Protein AF-A0A1U7YF42-F1 (afdb_monomer_lite)

Secondary structure (DSSP, 8-state):
-----TTSPEEEEEEEE-SSEEEEEEEEEEEPTTSS-EEEEEEEEEEEEHHHH-BS-EEEEETTTEEEEE--EEEETTEEEEP---EEEEGGG----GGG-EE-SSPPSS--BS-EEEEETTEEEEE--B-TT--SGGGTSGGGGB-EEEEETTTTEEEEPPB-SS-GGG--GGGEEEE--TTSSS--EEEEEETTTTEEEEEESSS--

Organism: Nicotiana sylvestris (NCBI:txid4096)

InterPro domains:
  IPR015915 Kelch-type beta-propeller [G3DSA:2.120.10.80] (34-180)
  IPR015915 Kelch-type beta-propeller [SSF117281] (53-161)

pLDDT: mean 76.66, std 14.71, range [32.5, 95.44]

Foldseek 3Di:
DDDPDLPAWDWDKDWDDDPFKIWIWIWTWHDDPPDPDTDIDIATQEMAGCQVQNPQWDWEDDPVFKIKTAWHWDDDPPFIDIFQFIWIATRVVSDHDNVRTHGQADGFPAGAGQFAWYDKDQKIWTFFHADRDPPDCVVVVQLQQFRGWMAGNVVRDIDTHDGHPDHSHQFGNVFKDQAADPPDPIRFWIWGDGPVVRDIDIRGNVPPD

Radius of gyration: 18.45 Å; chains: 1; bounding box: 53×36×47 Å

Sequence (209 aa):
MEVGDASKPNVLYLRGYGKREELWFRIVMTKEDGKRGERQTIEPVAKLCRQTYGIAGRWTVVGDEDIYWIGGYSYGGDRAIVRSQLHKHNIIKHSFDPSLWEPVSSPMDIPRSKPFLAAVGTKLYAGAGTEHYARGDKHENPIWKRCGQIYDLHEKTWKYLMPHIKNFESYDADRAVLVEKEDGEEPTEIVYYSLDVGSVMFIDFTSGE

Structure (mmCIF, N/CA/C/O backbone):
data_AF-A0A1U7YF42-F1
#
_entry.id   AF-A0A1U7YF42-F1
#
loop_
_atom_site.group_PDB
_atom_site.id
_atom_site.type_symbol
_atom_site.label_atom_id
_atom_site.label_alt_id
_atom_site.label_comp_id
_atom_site.label_asym_id
_atom_site.label_entity_id
_atom_site.label_seq_id
_atom_site.pdbx_PDB_ins_code
_atom_site.Cartn_x
_atom_site.Cartn_y
_atom_site.Cartn_z
_atom_site.occupancy
_atom_site.B_iso_or_equiv
_atom_site.auth_seq_id
_atom_site.auth_comp_id
_atom_site.auth_asym_id
_atom_site.auth_atom_id
_atom_site.pdbx_PDB_model_num
ATOM 1 N N . MET A 1 1 ? -32.661 -8.389 2.713 1.00 36.56 1 MET A N 1
ATOM 2 C CA . MET A 1 1 ? -32.035 -7.126 3.149 1.00 36.56 1 MET A CA 1
ATOM 3 C C . MET A 1 1 ? -31.554 -7.375 4.567 1.00 36.56 1 MET A C 1
ATOM 5 O O . MET A 1 1 ? -32.329 -7.232 5.506 1.00 36.56 1 MET A O 1
ATOM 9 N N . GLU A 1 2 ? -30.355 -7.937 4.702 1.00 32.50 2 GLU A N 1
ATOM 10 C CA . GLU A 1 2 ? -29.774 -8.189 6.019 1.00 32.50 2 GLU A CA 1
ATOM 11 C C . GLU A 1 2 ? -29.423 -6.844 6.646 1.00 32.50 2 GLU A C 1
ATOM 13 O O . GLU A 1 2 ? -28.688 -6.034 6.085 1.00 32.50 2 GLU A O 1
ATOM 18 N N . VAL A 1 3 ? -30.047 -6.574 7.785 1.00 40.62 3 VAL A N 1
ATOM 19 C CA . VAL A 1 3 ? -29.720 -5.428 8.620 1.00 40.62 3 VAL A CA 1
ATOM 20 C C . VAL A 1 3 ? -28.353 -5.745 9.210 1.00 40.62 3 VAL A C 1
ATOM 22 O O . VAL A 1 3 ? -28.256 -6.630 10.055 1.00 40.62 3 VAL A O 1
ATOM 25 N N . GLY A 1 4 ? -27.307 -5.076 8.717 1.00 42.97 4 GLY A N 1
ATOM 26 C CA . GLY A 1 4 ? -25.955 -5.214 9.252 1.00 42.97 4 GLY A CA 1
ATOM 27 C C . GLY A 1 4 ? -25.981 -5.137 10.777 1.00 42.97 4 GLY A C 1
ATOM 28 O O . GLY A 1 4 ? -26.631 -4.254 11.345 1.00 42.97 4 GLY A O 1
ATOM 29 N N . ASP A 1 5 ? -25.332 -6.109 11.415 1.00 44.38 5 ASP A N 1
ATOM 30 C CA . ASP A 1 5 ? -25.308 -6.291 12.861 1.00 44.38 5 ASP A CA 1
ATOM 31 C C . ASP A 1 5 ? -24.898 -4.978 13.548 1.00 44.38 5 ASP A C 1
ATOM 33 O O . ASP A 1 5 ? -23.748 -4.541 13.477 1.00 44.38 5 ASP A O 1
ATOM 37 N N . ALA A 1 6 ? -25.867 -4.316 14.189 1.00 52.25 6 ALA A N 1
ATOM 38 C CA . ALA A 1 6 ? -25.696 -3.008 14.817 1.00 52.25 6 ALA A CA 1
ATOM 39 C C . ALA A 1 6 ? -24.699 -3.022 15.994 1.00 52.25 6 ALA A C 1
ATOM 41 O O . ALA A 1 6 ? -24.429 -1.969 16.570 1.00 52.25 6 ALA A O 1
ATOM 42 N N . SER A 1 7 ? -24.160 -4.194 16.349 1.00 58.72 7 SER A N 1
ATOM 43 C CA . SER A 1 7 ? -23.196 -4.385 17.431 1.00 58.72 7 SER A CA 1
ATOM 44 C C . SER A 1 7 ? -21.743 -4.072 17.054 1.00 58.72 7 SER A C 1
ATOM 46 O O . SER A 1 7 ? -20.939 -3.806 17.953 1.00 58.72 7 SER A O 1
ATOM 48 N N . LYS A 1 8 ? -21.373 -4.068 15.763 1.00 64.69 8 LYS A N 1
ATOM 49 C CA . LYS A 1 8 ? -19.991 -3.773 15.349 1.00 64.69 8 LYS A CA 1
ATOM 50 C C . LYS A 1 8 ? -19.793 -2.280 15.067 1.00 64.69 8 LYS A C 1
ATOM 52 O O . LYS A 1 8 ? -20.565 -1.693 14.308 1.00 64.69 8 LYS A O 1
ATOM 57 N N . PRO A 1 9 ? -18.763 -1.643 15.657 1.00 75.19 9 PRO A N 1
ATOM 58 C CA . PRO A 1 9 ? -18.459 -0.251 15.367 1.00 75.19 9 PRO A CA 1
ATOM 59 C C . PRO A 1 9 ? -18.032 -0.093 13.907 1.00 75.19 9 PRO A C 1
ATOM 61 O O . PRO A 1 9 ? -17.263 -0.903 13.391 1.00 75.19 9 PRO A O 1
ATOM 64 N N . ASN A 1 10 ? -18.469 0.988 13.263 1.00 83.00 10 ASN A N 1
ATOM 65 C CA . ASN A 1 10 ? -17.935 1.356 11.956 1.00 83.00 10 ASN A CA 1
ATOM 66 C C . ASN A 1 10 ? -16.536 1.947 12.161 1.00 83.00 10 ASN A C 1
ATOM 68 O O . ASN A 1 10 ? -16.371 2.909 12.918 1.00 83.00 10 ASN A O 1
ATOM 72 N N . VAL A 1 11 ? -15.532 1.382 11.493 1.00 86.75 11 VAL A N 1
ATOM 73 C CA . VAL A 1 11 ? -14.140 1.832 11.591 1.00 86.75 11 VAL A CA 1
ATOM 74 C C . VAL A 1 11 ? -13.720 2.463 10.271 1.00 86.75 11 VAL A C 1
ATOM 76 O O . VAL A 1 11 ? -13.876 1.875 9.205 1.00 86.75 11 VAL A O 1
ATOM 79 N N . LEU A 1 12 ? -13.176 3.674 10.346 1.00 89.12 12 LEU A N 1
ATOM 80 C CA . LEU A 1 12 ? -12.612 4.393 9.211 1.00 89.12 12 LEU A CA 1
ATOM 81 C C . LEU A 1 12 ? -11.141 4.694 9.480 1.00 89.12 12 LEU A C 1
ATOM 83 O O . LEU A 1 12 ? -10.785 5.198 10.543 1.00 89.12 12 LEU A O 1
ATOM 87 N N . TYR A 1 13 ? -10.292 4.450 8.488 1.00 90.31 13 TYR A N 1
ATOM 88 C CA . TYR A 1 13 ? -8.888 4.838 8.530 1.00 90.31 13 TYR A CA 1
ATOM 89 C C . TYR A 1 13 ? -8.658 6.036 7.612 1.00 90.31 13 TYR A C 1
ATOM 91 O O . TYR A 1 13 ? -9.032 6.013 6.440 1.00 90.31 13 TYR A O 1
ATOM 99 N N . LEU A 1 14 ? -8.029 7.087 8.134 1.00 90.75 14 LEU A N 1
ATOM 100 C CA . LEU A 1 14 ? -7.684 8.286 7.372 1.00 90.75 14 LEU A CA 1
ATOM 101 C C . LEU A 1 14 ? -6.176 8.485 7.335 1.00 90.75 14 LEU A C 1
ATOM 103 O O . LEU A 1 14 ? -5.508 8.391 8.362 1.00 90.75 14 LEU A O 1
ATOM 107 N N . ARG A 1 15 ? -5.657 8.845 6.159 1.00 90.62 15 ARG A N 1
ATOM 108 C CA . ARG A 1 15 ? -4.276 9.302 5.985 1.00 90.62 15 ARG A CA 1
ATOM 109 C C . ARG A 1 15 ? -4.229 10.826 5.922 1.00 90.62 15 ARG A C 1
ATOM 111 O O . ARG A 1 15 ? -4.882 11.431 5.074 1.00 90.62 15 ARG A O 1
ATOM 118 N N . GLY A 1 16 ? -3.398 11.430 6.763 1.00 87.19 16 GLY A N 1
ATOM 119 C CA . GLY A 1 16 ? -3.035 12.843 6.710 1.00 87.19 16 GLY A CA 1
ATOM 120 C C . GLY A 1 16 ? -1.654 13.054 6.086 1.00 87.19 16 GLY A C 1
ATOM 121 O O . GLY A 1 16 ? -0.695 12.371 6.448 1.00 87.19 16 GLY A O 1
ATOM 122 N N . TYR A 1 17 ? -1.550 14.037 5.187 1.00 81.12 17 TYR A N 1
ATOM 123 C CA . TYR A 1 17 ? -0.303 14.394 4.506 1.00 81.12 17 TYR A CA 1
ATOM 124 C C . TYR A 1 17 ? 0.431 15.527 5.234 1.00 81.12 17 TYR A C 1
ATOM 126 O O . TYR A 1 17 ? -0.013 16.675 5.225 1.00 81.12 17 TYR A O 1
ATOM 134 N N . GLY A 1 18 ? 1.593 15.233 5.816 1.00 78.38 18 GLY A N 1
ATOM 135 C CA . GLY A 1 18 ? 2.515 16.229 6.370 1.00 78.38 18 GLY A CA 1
ATOM 136 C C . GLY A 1 18 ? 3.700 16.502 5.440 1.00 78.38 18 GLY A C 1
ATOM 137 O O . GLY A 1 18 ? 4.000 15.723 4.545 1.00 78.38 18 GLY A O 1
ATOM 138 N N . LYS A 1 19 ? 4.442 17.603 5.638 1.00 78.00 19 LYS A N 1
ATOM 139 C CA . LYS A 1 19 ? 5.598 17.935 4.769 1.00 78.00 19 LYS A CA 1
ATOM 140 C C . LYS A 1 19 ? 6.685 16.849 4.763 1.00 78.00 19 LYS A C 1
ATOM 142 O O . LYS A 1 19 ? 7.271 16.584 3.717 1.00 78.00 19 LYS A O 1
ATOM 147 N N . ARG A 1 20 ? 6.965 16.236 5.917 1.00 84.75 20 ARG A N 1
ATOM 148 C CA . ARG A 1 20 ? 8.031 15.227 6.096 1.00 84.75 20 ARG A CA 1
ATOM 149 C C . ARG A 1 20 ? 7.509 13.841 6.456 1.00 84.75 20 ARG A C 1
ATOM 151 O O . ARG A 1 20 ? 8.253 12.867 6.379 1.00 84.75 20 ARG A O 1
ATOM 158 N N . GLU A 1 21 ? 6.250 13.760 6.851 1.00 89.56 21 GLU A N 1
ATOM 159 C CA . GLU A 1 21 ? 5.682 12.591 7.504 1.00 89.56 21 GLU A CA 1
ATOM 160 C C . GLU A 1 21 ? 4.269 12.361 6.980 1.00 89.56 21 GLU A C 1
ATOM 162 O O . GLU A 1 21 ? 3.559 13.320 6.679 1.00 89.56 21 GLU A O 1
ATOM 167 N N . GLU A 1 22 ? 3.879 11.099 6.868 1.00 91.00 22 GLU A N 1
ATOM 168 C CA . GLU A 1 22 ? 2.480 10.695 6.713 1.00 91.00 22 GLU A CA 1
ATOM 169 C C . GLU A 1 22 ? 1.969 10.220 8.074 1.00 91.00 22 GLU A C 1
ATOM 171 O O . GLU A 1 22 ? 2.718 9.578 8.817 1.00 91.00 22 GLU A O 1
ATOM 176 N N . LEU A 1 23 ? 0.711 10.520 8.394 1.00 91.94 23 LEU A N 1
ATOM 177 C CA . LEU A 1 23 ? 0.060 10.088 9.632 1.00 91.94 23 LEU A CA 1
ATOM 178 C C . LEU A 1 23 ? -1.211 9.314 9.298 1.00 91.94 23 LEU A C 1
ATOM 180 O O . LEU A 1 23 ? -1.924 9.682 8.364 1.00 91.94 23 LEU A O 1
ATOM 184 N N . TRP A 1 24 ? -1.516 8.287 10.084 1.00 92.94 24 TRP A N 1
ATOM 185 C CA . TRP A 1 24 ? -2.776 7.558 9.999 1.00 92.94 24 TRP A CA 1
ATOM 186 C C . TRP A 1 24 ? -3.577 7.727 11.272 1.00 92.94 24 TRP A C 1
ATOM 188 O O . TRP A 1 24 ? -3.028 7.705 12.374 1.00 92.94 24 TRP A O 1
ATOM 198 N N . PHE A 1 25 ? -4.884 7.852 11.092 1.00 91.06 25 PHE A N 1
ATOM 199 C CA . PHE A 1 25 ? -5.860 7.961 12.159 1.00 91.06 25 PHE A CA 1
ATOM 200 C C . PHE A 1 25 ? -6.893 6.856 12.006 1.00 91.06 25 PHE A C 1
ATOM 202 O O . PHE A 1 25 ? -7.378 6.617 10.900 1.00 91.06 25 PHE A O 1
ATOM 209 N N . ARG A 1 26 ? -7.237 6.211 13.115 1.00 90.75 26 ARG A N 1
ATOM 210 C CA . ARG A 1 26 ? -8.358 5.285 13.229 1.00 90.75 26 ARG A CA 1
ATOM 211 C C . ARG A 1 26 ? -9.525 6.030 13.859 1.00 90.75 26 ARG A C 1
ATOM 213 O O . ARG A 1 26 ? -9.384 6.608 14.933 1.00 90.75 26 ARG A O 1
ATOM 220 N N . ILE A 1 27 ? -10.659 6.032 13.174 1.00 89.75 27 ILE A N 1
ATOM 221 C CA . ILE A 1 27 ? -11.899 6.664 13.611 1.00 89.75 27 ILE A CA 1
ATOM 222 C C . ILE A 1 27 ? -12.906 5.561 13.889 1.00 89.75 27 ILE A C 1
ATOM 224 O O . ILE A 1 27 ? -13.332 4.859 12.976 1.00 89.75 27 ILE A O 1
ATOM 228 N N . VAL A 1 28 ? -13.273 5.412 15.156 1.00 88.56 28 VAL A N 1
ATOM 229 C CA . VAL A 1 28 ? -14.268 4.439 15.609 1.00 88.56 28 VAL A CA 1
ATOM 230 C C . VAL A 1 28 ? -15.585 5.165 15.818 1.00 88.56 28 VAL A C 1
ATOM 232 O O . VAL A 1 28 ? -15.671 6.052 16.668 1.00 88.56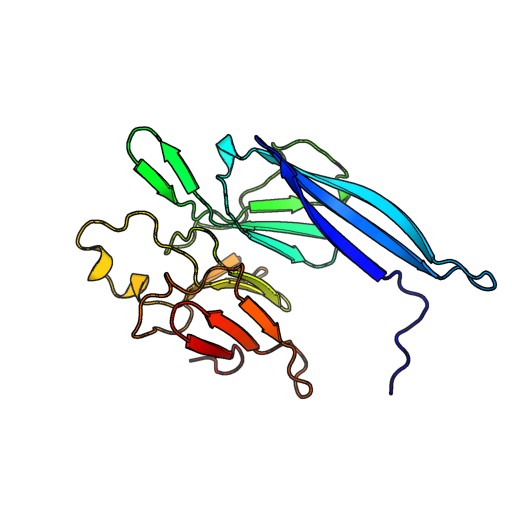 28 VAL A O 1
ATOM 235 N N . MET A 1 29 ? -16.599 4.789 15.044 1.00 85.69 29 MET A N 1
ATOM 236 C CA . MET A 1 29 ? -17.955 5.322 15.128 1.00 85.69 29 MET A CA 1
ATOM 237 C C . MET A 1 29 ? -18.852 4.287 15.805 1.00 85.69 29 MET A C 1
ATOM 239 O O . MET A 1 29 ? -19.057 3.184 15.293 1.00 85.69 29 MET A O 1
ATOM 243 N N . THR A 1 30 ? -19.381 4.646 16.971 1.00 79.69 30 THR A N 1
ATOM 244 C CA . THR A 1 30 ? -20.312 3.809 17.741 1.00 79.69 30 THR A CA 1
ATOM 245 C C . THR A 1 30 ? -21.675 4.482 17.794 1.00 79.69 30 THR A C 1
ATOM 247 O O . THR A 1 30 ? -21.770 5.684 18.059 1.00 79.69 30 THR A O 1
ATOM 250 N N . LYS A 1 31 ? -22.735 3.714 17.524 1.00 70.69 31 LYS A N 1
ATOM 251 C CA . LYS A 1 31 ? -24.104 4.169 17.773 1.00 70.69 31 LYS A CA 1
ATOM 252 C C . LYS A 1 31 ? -24.330 4.157 19.281 1.00 70.69 31 LYS A C 1
ATOM 254 O O . LYS A 1 31 ? -24.110 3.131 19.918 1.00 70.69 31 LYS A O 1
ATOM 259 N N . GLU A 1 32 ? -24.742 5.283 19.857 1.00 67.12 32 GLU A N 1
ATOM 260 C CA . GLU A 1 32 ? -25.240 5.278 21.231 1.00 67.12 32 GLU A CA 1
ATOM 261 C C . GLU A 1 32 ? -26.707 4.842 21.228 1.00 67.12 32 GLU A C 1
ATOM 263 O O . GLU A 1 32 ? -27.570 5.505 20.644 1.00 67.12 32 GLU A O 1
ATOM 268 N N . ASP A 1 33 ? -27.002 3.728 21.897 1.00 60.59 33 ASP A N 1
ATOM 269 C CA . ASP A 1 33 ? -28.376 3.278 22.086 1.00 60.59 33 ASP A CA 1
ATOM 270 C C . ASP A 1 33 ? -29.186 4.349 22.834 1.00 60.59 33 ASP A C 1
ATOM 272 O O . ASP A 1 33 ? -28.860 4.769 23.946 1.00 60.59 33 ASP A O 1
ATOM 276 N N . GLY A 1 34 ? -30.270 4.811 22.207 1.00 58.41 34 GLY A N 1
ATOM 277 C CA . GLY A 1 34 ? -31.262 5.683 22.840 1.00 58.41 34 GLY A CA 1
ATOM 278 C C . GLY A 1 34 ? -30.934 7.181 22.894 1.00 58.41 34 GLY A C 1
ATOM 279 O O . GLY A 1 34 ? -31.741 7.939 23.435 1.00 58.41 34 GLY A O 1
ATOM 280 N N . LYS A 1 35 ? -29.824 7.657 22.308 1.00 53.84 35 LYS A N 1
ATOM 281 C CA . LYS A 1 35 ? -29.555 9.099 22.137 1.00 53.84 35 LYS A CA 1
ATOM 282 C C . LYS A 1 35 ? -29.222 9.430 20.684 1.00 53.84 35 LYS A C 1
ATOM 284 O O . LYS A 1 35 ? -28.549 8.681 19.992 1.00 53.84 35 LYS A O 1
ATOM 289 N N . ARG A 1 36 ? -29.709 10.580 20.200 1.00 46.62 36 ARG A N 1
ATOM 290 C CA . ARG A 1 36 ? -29.331 11.134 18.888 1.00 46.62 36 ARG A CA 1
ATOM 291 C C . ARG A 1 36 ? -27.851 11.542 18.929 1.00 46.62 36 ARG A C 1
ATOM 293 O O . ARG A 1 36 ? -27.552 12.680 19.275 1.00 46.62 36 ARG A O 1
ATOM 300 N N . GLY A 1 37 ? -26.947 10.631 18.590 1.00 58.84 37 GLY A N 1
ATOM 301 C CA . GLY A 1 37 ? -25.530 10.936 18.405 1.00 58.84 37 GLY A CA 1
ATOM 302 C C . GLY A 1 37 ? -24.696 9.699 18.085 1.00 58.84 37 GLY A C 1
ATOM 303 O O . GLY A 1 37 ? -24.871 8.650 18.696 1.00 58.84 37 GLY A O 1
ATOM 304 N N . GLU A 1 38 ? -23.783 9.828 17.126 1.00 68.00 38 GLU A N 1
ATOM 305 C CA . GLU A 1 38 ? -22.683 8.880 16.941 1.00 68.00 38 GLU A CA 1
ATOM 306 C C . GLU A 1 38 ? -21.500 9.357 17.783 1.00 68.00 38 GLU A C 1
ATOM 308 O O . GLU A 1 38 ? -21.062 10.505 17.651 1.00 68.00 38 GLU A O 1
ATOM 313 N N . ARG A 1 39 ? -20.966 8.493 18.651 1.00 69.75 39 ARG A N 1
ATOM 314 C CA . ARG A 1 39 ? -19.715 8.788 19.352 1.00 69.75 39 ARG A CA 1
ATOM 315 C C . ARG A 1 39 ? -18.551 8.427 18.441 1.00 69.75 39 ARG A C 1
ATOM 317 O O . ARG A 1 39 ? -18.452 7.288 17.981 1.00 69.75 39 ARG A O 1
ATOM 324 N N . GLN A 1 40 ? -17.668 9.400 18.224 1.00 81.25 40 GLN A N 1
ATOM 325 C CA . GLN A 1 40 ? -16.467 9.256 17.408 1.00 81.25 40 GLN A CA 1
ATOM 326 C C . GLN A 1 40 ? -15.224 9.324 18.295 1.00 81.25 40 GLN A C 1
ATOM 328 O O . GLN A 1 40 ? -15.009 10.315 18.995 1.00 81.25 40 GLN A O 1
ATOM 333 N N . THR A 1 41 ? -14.398 8.283 18.249 1.00 84.94 41 THR A N 1
ATOM 334 C CA . THR A 1 41 ? -13.051 8.301 18.831 1.00 84.94 41 THR A CA 1
ATOM 335 C C . THR A 1 41 ? -12.045 8.362 17.693 1.00 84.94 41 THR A C 1
ATOM 337 O O . THR A 1 41 ? -12.089 7.518 16.803 1.00 84.94 41 THR A O 1
ATOM 340 N N . ILE A 1 42 ? -11.161 9.363 17.714 1.00 88.44 42 ILE A N 1
ATOM 341 C CA . ILE A 1 42 ? -10.104 9.547 16.715 1.00 88.44 42 ILE A CA 1
ATOM 342 C C . ILE A 1 42 ? -8.771 9.261 17.391 1.00 88.44 42 ILE A C 1
ATOM 344 O O . ILE A 1 42 ? -8.351 9.996 18.284 1.00 88.44 42 ILE A O 1
ATOM 348 N N . GLU A 1 43 ? -8.102 8.209 16.942 1.00 88.75 43 GLU A N 1
ATOM 349 C CA . GLU A 1 43 ? -6.825 7.775 17.489 1.00 88.75 43 GLU A CA 1
ATOM 350 C C . GLU A 1 43 ? -5.747 7.858 16.416 1.00 88.75 43 GLU A C 1
ATOM 352 O O . GLU A 1 43 ? -5.917 7.309 15.326 1.00 88.75 43 GLU A O 1
ATOM 357 N N . PRO A 1 44 ? -4.622 8.526 16.691 1.00 89.19 44 PRO A N 1
ATOM 358 C CA . PRO A 1 44 ? -3.462 8.421 15.832 1.00 89.19 44 PRO A CA 1
ATOM 359 C C . PRO A 1 44 ? -2.971 6.956 15.936 1.00 89.19 44 PRO A C 1
ATOM 361 O O . PRO A 1 44 ? -2.778 6.449 17.040 1.00 89.19 44 PRO A O 1
ATOM 364 N N . VAL A 1 45 ? -2.762 6.264 14.803 1.00 91.62 45 VAL A N 1
ATOM 365 C CA . VAL A 1 45 ? -2.331 4.842 14.783 1.00 91.62 45 VAL A CA 1
ATOM 366 C C . VAL A 1 45 ? -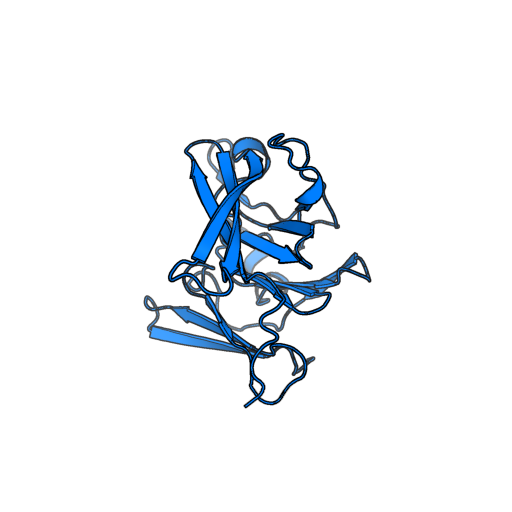1.020 4.523 14.066 1.00 91.62 45 VAL A C 1
ATOM 368 O O . VAL A 1 45 ? -0.442 3.483 14.350 1.00 91.62 45 VAL A O 1
ATOM 371 N N . ALA A 1 46 ? -0.531 5.374 13.161 1.00 92.69 46 ALA A N 1
ATOM 372 C CA . ALA A 1 46 ? 0.775 5.168 12.534 1.00 92.69 46 ALA A CA 1
ATOM 373 C C . ALA A 1 46 ? 1.397 6.475 12.042 1.00 92.69 46 ALA A C 1
ATOM 375 O O . ALA A 1 46 ? 0.699 7.440 11.715 1.00 92.69 46 ALA A O 1
ATOM 376 N N . LYS A 1 47 ? 2.724 6.468 11.908 1.00 92.81 47 LYS A N 1
ATOM 377 C CA . LYS A 1 47 ? 3.513 7.557 11.328 1.00 92.81 47 LYS A CA 1
ATOM 378 C C . LYS A 1 47 ? 4.583 6.995 10.403 1.00 92.81 47 LYS A C 1
ATOM 380 O O . LYS A 1 47 ? 5.243 6.032 10.763 1.00 92.81 47 LYS A O 1
ATOM 385 N N . LEU A 1 48 ? 4.772 7.586 9.225 1.00 92.50 48 LEU A N 1
ATOM 386 C CA . LEU A 1 48 ? 5.755 7.144 8.226 1.00 92.50 48 LEU A CA 1
ATOM 387 C C . LEU A 1 48 ? 6.679 8.298 7.833 1.00 92.50 48 LEU A C 1
ATOM 389 O O . LEU A 1 48 ? 6.220 9.392 7.506 1.00 92.50 48 LEU A O 1
ATOM 393 N N . CYS A 1 49 ? 7.991 8.050 7.834 1.00 91.44 49 CYS A N 1
ATOM 394 C CA . CYS A 1 49 ? 8.991 9.028 7.406 1.00 91.44 49 CYS A CA 1
ATOM 395 C C . CYS A 1 49 ? 9.139 9.035 5.877 1.00 91.44 49 CYS A C 1
ATOM 397 O O . CYS A 1 49 ? 9.653 8.085 5.284 1.00 91.44 49 CYS A O 1
ATOM 399 N N . ARG A 1 50 ? 8.772 10.141 5.224 1.00 88.19 50 ARG A N 1
ATOM 400 C CA . ARG A 1 50 ? 8.849 10.268 3.757 1.00 88.19 50 ARG A CA 1
ATOM 401 C C . ARG A 1 50 ? 10.273 10.208 3.205 1.00 88.19 50 ARG A C 1
ATOM 403 O O . ARG A 1 50 ? 10.466 9.842 2.050 1.00 88.19 50 ARG A O 1
ATOM 410 N N . GLN A 1 51 ? 11.273 10.575 4.008 1.00 86.75 51 GLN A N 1
ATOM 411 C CA . GLN A 1 51 ? 12.679 10.487 3.597 1.00 86.75 51 GLN A CA 1
ATOM 412 C C . GLN A 1 51 ? 13.134 9.029 3.481 1.00 86.75 51 GLN A C 1
ATOM 414 O O . GLN A 1 51 ? 13.846 8.681 2.541 1.00 86.75 51 GLN A O 1
ATOM 419 N N . THR A 1 52 ? 12.681 8.181 4.403 1.00 87.94 52 THR A N 1
ATOM 420 C CA . THR A 1 52 ? 13.038 6.760 4.445 1.00 87.94 52 THR A CA 1
ATOM 421 C C . THR A 1 52 ? 12.229 5.954 3.432 1.00 87.94 52 THR A C 1
ATOM 423 O O . THR A 1 52 ? 12.797 5.214 2.630 1.00 87.94 52 THR A O 1
ATOM 426 N N . TYR A 1 53 ? 10.906 6.128 3.433 1.00 89.19 53 TYR A N 1
ATOM 427 C CA . TYR A 1 53 ? 9.973 5.252 2.713 1.00 89.19 53 TYR A CA 1
ATOM 428 C C . TYR A 1 53 ? 9.466 5.838 1.385 1.00 89.19 53 TYR A C 1
ATOM 430 O O . TYR A 1 53 ? 8.732 5.175 0.654 1.00 89.19 53 TYR A O 1
ATOM 438 N N . GLY A 1 54 ? 9.886 7.059 1.042 1.00 89.06 54 GLY A N 1
ATOM 439 C CA . GLY A 1 54 ? 9.466 7.769 -0.164 1.00 89.06 54 GLY A CA 1
ATOM 440 C C . GLY A 1 54 ? 8.163 8.556 0.002 1.00 89.06 54 GLY A C 1
ATOM 441 O O . GLY A 1 54 ? 7.429 8.428 0.982 1.00 89.06 54 GLY A O 1
ATOM 442 N N . ILE A 1 55 ? 7.885 9.400 -0.990 1.00 87.25 55 ILE A N 1
ATOM 443 C CA . ILE A 1 55 ? 6.623 10.125 -1.143 1.00 87.25 55 ILE A CA 1
ATOM 444 C C . ILE A 1 55 ? 5.730 9.444 -2.172 1.00 87.25 55 ILE A C 1
ATOM 446 O O . ILE A 1 55 ? 6.205 8.710 -3.034 1.00 87.25 55 ILE A O 1
ATOM 450 N N . ALA A 1 56 ? 4.430 9.732 -2.107 1.00 87.44 56 ALA A N 1
ATOM 451 C CA . ALA A 1 56 ? 3.446 9.273 -3.085 1.00 87.44 56 ALA A CA 1
ATOM 452 C C . ALA A 1 56 ? 3.300 7.741 -3.196 1.00 87.44 56 ALA A C 1
ATOM 454 O O . ALA A 1 56 ? 2.811 7.251 -4.212 1.00 87.44 56 ALA A O 1
ATOM 455 N N . GLY A 1 57 ? 3.670 6.985 -2.160 1.00 90.38 57 GLY A N 1
ATOM 456 C CA . GLY A 1 57 ? 3.251 5.590 -2.028 1.00 90.38 57 GLY A CA 1
ATOM 457 C C . GLY A 1 57 ? 1.757 5.475 -1.719 1.00 90.38 57 GLY A C 1
ATOM 458 O O . GLY A 1 57 ? 1.032 6.477 -1.557 1.00 90.38 57 GLY A O 1
ATOM 459 N N . ARG A 1 58 ? 1.272 4.239 -1.680 1.00 92.19 58 ARG A N 1
ATOM 460 C CA . ARG A 1 58 ? -0.119 3.922 -1.348 1.00 92.19 58 ARG A CA 1
ATOM 461 C C . ARG A 1 58 ? -0.200 2.858 -0.283 1.00 92.19 58 ARG A C 1
ATOM 463 O O . ARG A 1 58 ? 0.777 2.172 0.004 1.00 92.19 58 ARG A O 1
ATOM 470 N N . TRP A 1 59 ? -1.365 2.829 0.347 1.00 93.25 59 TRP A N 1
ATOM 471 C CA . TRP A 1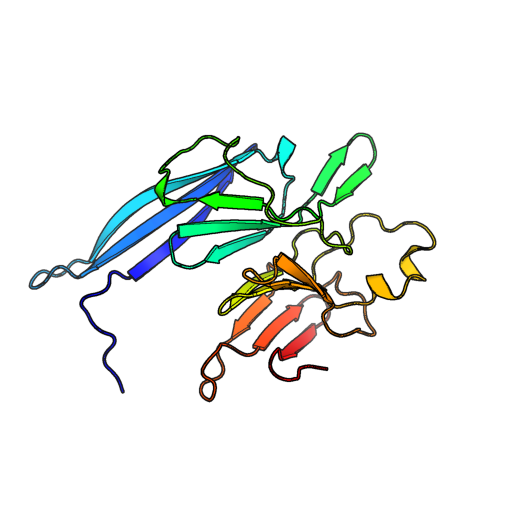 59 ? -1.601 2.105 1.575 1.00 93.25 59 TRP A CA 1
ATOM 472 C C . TRP A 1 59 ? -2.959 1.425 1.553 1.00 93.25 59 TRP A C 1
ATOM 474 O O . TRP A 1 59 ? -3.856 1.852 0.830 1.00 93.25 59 TRP A O 1
ATOM 484 N N . THR A 1 60 ? -3.090 0.391 2.368 1.00 92.81 60 THR A N 1
ATOM 485 C CA . THR A 1 60 ? -4.354 -0.289 2.647 1.00 92.81 60 THR A CA 1
ATOM 486 C C . THR A 1 60 ? -4.296 -0.886 4.054 1.00 92.81 60 THR A C 1
ATOM 488 O O . THR A 1 60 ? -3.209 -0.967 4.635 1.00 92.81 60 THR A O 1
ATOM 491 N N . VAL A 1 61 ? -5.446 -1.264 4.609 1.00 92.31 61 VAL A N 1
ATOM 492 C CA . VAL A 1 61 ? -5.559 -1.898 5.930 1.00 92.31 61 VAL A CA 1
ATOM 493 C C . VAL A 1 61 ? -6.035 -3.332 5.761 1.00 92.31 61 VAL A C 1
ATOM 495 O O . VAL A 1 61 ? -6.909 -3.594 4.939 1.00 92.31 61 VAL A O 1
ATOM 498 N N . VAL A 1 62 ? -5.469 -4.247 6.547 1.00 91.00 62 VAL A N 1
ATOM 499 C CA . VAL A 1 62 ? -5.873 -5.657 6.599 1.00 91.00 62 VAL A CA 1
ATOM 500 C C . VAL A 1 62 ? -6.305 -6.002 8.022 1.00 91.00 62 VAL A C 1
ATOM 502 O O . VAL A 1 62 ? -5.547 -5.779 8.966 1.00 91.00 62 VAL A O 1
ATOM 505 N N . GLY A 1 63 ? -7.517 -6.550 8.161 1.00 82.94 63 GLY A N 1
ATOM 506 C CA . GLY A 1 63 ? -8.023 -7.142 9.407 1.00 82.94 63 GLY A CA 1
ATOM 507 C C . GLY A 1 63 ? -8.096 -6.204 10.618 1.00 82.94 63 GLY A C 1
ATOM 508 O O . GLY A 1 63 ? -8.074 -6.695 11.734 1.00 82.94 63 GLY A O 1
ATOM 509 N N . ASP A 1 64 ? -8.134 -4.882 10.418 1.00 81.12 64 ASP A N 1
ATOM 510 C CA . ASP A 1 64 ? -8.033 -3.825 11.448 1.00 81.12 64 ASP A CA 1
ATOM 511 C C . ASP A 1 64 ? -6.709 -3.760 12.238 1.00 81.12 64 ASP A C 1
ATOM 513 O O . ASP A 1 64 ? -6.524 -2.857 13.063 1.00 81.12 64 ASP A O 1
ATOM 517 N N . GLU A 1 65 ? -5.760 -4.653 11.960 1.00 88.44 65 GLU A N 1
ATOM 518 C CA . GLU A 1 65 ? -4.511 -4.781 12.718 1.00 88.44 65 GLU A CA 1
ATOM 519 C C . GLU A 1 65 ? -3.317 -4.159 12.010 1.00 88.44 65 GLU A C 1
ATOM 521 O O . GLU A 1 65 ? -2.395 -3.684 12.670 1.00 88.44 65 GLU A O 1
ATOM 526 N N . ASP A 1 66 ? -3.316 -4.150 10.678 1.00 93.44 66 ASP A N 1
ATOM 527 C CA . ASP A 1 66 ? -2.114 -3.855 9.913 1.00 93.44 66 ASP A CA 1
ATOM 528 C C . ASP A 1 66 ? -2.359 -2.830 8.810 1.00 93.44 66 ASP A C 1
ATOM 530 O O . ASP A 1 66 ? -3.272 -2.971 7.999 1.00 93.44 66 ASP A O 1
ATOM 534 N N . ILE A 1 67 ? -1.485 -1.825 8.738 1.00 94.81 67 ILE A N 1
ATOM 535 C CA . ILE A 1 67 ? -1.391 -0.895 7.612 1.00 94.81 67 ILE A CA 1
ATOM 536 C C . ILE A 1 67 ? -0.233 -1.339 6.733 1.00 94.81 67 ILE A C 1
ATOM 538 O O . ILE A 1 67 ? 0.903 -1.452 7.193 1.00 94.81 67 ILE A O 1
ATOM 542 N N . TYR A 1 68 ? -0.505 -1.519 5.449 1.00 95.38 68 TYR A N 1
ATOM 543 C CA . TYR A 1 68 ? 0.512 -1.791 4.445 1.00 95.38 68 TYR A CA 1
ATOM 544 C C . TYR A 1 68 ? 0.847 -0.526 3.664 1.00 95.38 68 TYR A C 1
ATOM 546 O O . TYR A 1 68 ? -0.024 0.306 3.431 1.00 95.38 68 TYR A O 1
ATOM 554 N N . TRP A 1 69 ? 2.104 -0.386 3.244 1.00 94.50 69 TRP A N 1
ATOM 555 C CA . TRP A 1 69 ? 2.595 0.710 2.408 1.00 94.50 69 TRP A CA 1
ATOM 556 C C . TRP A 1 69 ? 3.514 0.181 1.312 1.00 94.50 69 TRP A C 1
ATOM 558 O O . TRP A 1 69 ? 4.462 -0.556 1.592 1.00 94.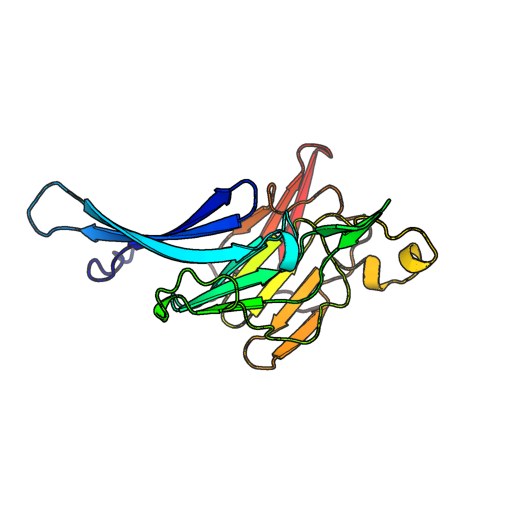50 69 TRP A O 1
ATOM 568 N N . ILE A 1 70 ? 3.279 0.604 0.070 1.00 93.69 70 ILE A N 1
ATOM 569 C CA . ILE A 1 70 ? 4.137 0.256 -1.064 1.00 93.69 70 ILE A CA 1
ATOM 570 C C . ILE A 1 70 ? 4.331 1.422 -2.028 1.00 93.69 70 ILE A C 1
ATOM 572 O O . ILE A 1 70 ? 3.508 2.339 -2.140 1.00 93.69 70 ILE A O 1
ATOM 576 N N . GLY A 1 71 ? 5.427 1.336 -2.775 1.00 91.06 71 GLY A N 1
ATOM 577 C CA . GLY A 1 71 ? 5.711 2.228 -3.879 1.00 91.06 71 GLY A CA 1
ATOM 578 C C . GLY A 1 71 ? 6.190 3.591 -3.413 1.00 91.06 71 GLY A C 1
ATOM 579 O O . GLY A 1 71 ? 6.758 3.763 -2.333 1.00 91.06 71 GLY A O 1
ATOM 580 N N . GLY A 1 72 ? 5.936 4.577 -4.263 1.00 89.00 72 GLY A N 1
ATOM 581 C CA . GLY A 1 72 ? 6.400 5.935 -4.042 1.00 89.00 72 GLY A CA 1
ATOM 582 C C . GLY A 1 72 ? 7.836 6.126 -4.505 1.00 89.00 72 GLY A C 1
ATOM 583 O O . GLY A 1 72 ? 8.457 5.233 -5.079 1.00 89.00 72 GLY A O 1
ATOM 584 N N . TYR A 1 73 ? 8.356 7.329 -4.316 1.00 87.38 73 TYR A N 1
ATOM 585 C CA . TYR A 1 73 ? 9.674 7.691 -4.809 1.00 87.38 73 TYR A CA 1
ATOM 586 C C . TYR A 1 73 ? 10.387 8.659 -3.873 1.00 87.38 73 TYR A C 1
ATOM 588 O O . TYR A 1 73 ? 9.769 9.363 -3.080 1.00 87.38 73 TYR A O 1
ATOM 596 N N . SER A 1 74 ? 11.708 8.703 -3.962 1.00 85.38 74 SER A N 1
ATOM 597 C CA . SER A 1 74 ? 12.537 9.700 -3.283 1.00 85.38 74 SER A CA 1
ATOM 598 C C . SER A 1 74 ? 13.435 10.392 -4.294 1.00 85.38 74 SER A C 1
ATOM 600 O O . SER A 1 74 ? 13.929 9.746 -5.214 1.00 85.38 74 SER A O 1
ATOM 602 N N . TYR A 1 75 ? 13.678 11.685 -4.110 1.00 78.06 75 TYR A N 1
ATOM 603 C CA . TYR A 1 75 ? 14.674 12.405 -4.895 1.00 78.06 75 TYR A CA 1
ATOM 604 C C . TYR A 1 75 ? 16.066 12.125 -4.323 1.00 78.06 75 TYR A C 1
ATOM 606 O O . TYR A 1 75 ? 16.306 12.364 -3.141 1.00 78.06 75 TYR A O 1
ATOM 614 N N . GLY A 1 76 ? 16.965 11.591 -5.147 1.00 65.00 76 GLY A N 1
ATOM 615 C CA . GLY A 1 76 ? 18.381 11.428 -4.833 1.00 65.00 76 GLY A CA 1
ATOM 616 C C . GLY A 1 76 ? 19.217 12.024 -5.961 1.00 65.00 76 GLY A C 1
ATOM 617 O O . GLY A 1 76 ? 19.145 11.547 -7.092 1.00 65.00 76 GLY A O 1
ATOM 618 N N . GLY A 1 77 ? 19.986 13.079 -5.671 1.00 68.69 77 GLY A N 1
ATOM 619 C CA . GLY A 1 77 ? 20.706 13.835 -6.704 1.00 68.69 77 GLY A CA 1
ATOM 620 C C . GLY A 1 77 ? 19.764 14.305 -7.822 1.00 68.69 77 GLY A C 1
ATOM 621 O O . GLY A 1 77 ? 18.671 14.796 -7.544 1.00 68.69 77 GLY A O 1
ATOM 622 N N . ASP A 1 78 ? 20.154 14.079 -9.078 1.00 63.53 78 ASP A N 1
ATOM 623 C CA . ASP A 1 78 ? 19.393 14.497 -10.267 1.00 63.53 78 ASP A CA 1
ATOM 624 C C . ASP A 1 78 ? 18.219 13.563 -10.629 1.00 63.53 78 ASP A C 1
ATOM 626 O O . ASP A 1 78 ? 17.615 13.714 -11.694 1.00 63.53 78 ASP A O 1
ATOM 630 N N . ARG A 1 79 ? 17.913 12.534 -9.818 1.00 69.12 79 ARG A N 1
ATOM 631 C CA . ARG A 1 79 ? 16.966 11.471 -10.209 1.00 69.12 79 ARG A CA 1
ATOM 632 C C . ARG A 1 79 ? 15.992 11.082 -9.099 1.00 69.12 79 ARG A C 1
ATOM 634 O O . ARG A 1 79 ? 16.314 11.078 -7.914 1.00 69.12 79 ARG A O 1
ATOM 641 N N . ALA A 1 80 ? 14.779 10.708 -9.503 1.00 75.69 80 ALA A N 1
ATOM 642 C CA . ALA A 1 80 ? 13.810 10.070 -8.619 1.00 75.69 80 ALA A CA 1
ATOM 643 C C . ALA A 1 80 ? 14.052 8.552 -8.593 1.00 75.69 80 ALA A C 1
ATOM 645 O O . ALA A 1 80 ? 14.153 7.926 -9.645 1.00 75.69 80 ALA A O 1
ATOM 646 N N . ILE A 1 81 ? 14.131 7.965 -7.398 1.00 81.06 81 ILE A N 1
ATOM 647 C CA . ILE A 1 81 ? 14.239 6.518 -7.176 1.00 81.06 81 ILE A CA 1
ATOM 648 C C . ILE A 1 81 ? 12.875 6.012 -6.728 1.00 81.06 81 ILE A C 1
ATOM 650 O O . ILE A 1 81 ? 12.399 6.415 -5.665 1.00 81.06 81 ILE A O 1
ATOM 654 N N . VAL A 1 82 ? 12.263 5.131 -7.519 1.00 85.31 82 VAL A N 1
ATOM 655 C CA . VAL A 1 82 ? 10.994 4.476 -7.180 1.00 85.31 82 VAL A CA 1
ATOM 656 C C . VAL A 1 82 ? 11.244 3.308 -6.231 1.00 85.31 82 VAL A C 1
ATOM 658 O O . VAL A 1 82 ? 12.194 2.546 -6.405 1.00 85.31 82 VAL A O 1
ATOM 661 N N . ARG A 1 83 ? 10.399 3.169 -5.211 1.00 87.12 83 ARG A N 1
ATOM 662 C CA . ARG A 1 83 ? 10.490 2.110 -4.203 1.00 87.12 83 ARG A CA 1
ATOM 663 C C . ARG A 1 83 ? 9.640 0.910 -4.618 1.00 87.12 83 ARG A C 1
ATOM 665 O O . ARG A 1 83 ? 8.569 1.071 -5.192 1.00 87.12 83 ARG A O 1
ATOM 672 N N . SER A 1 84 ? 10.102 -0.291 -4.293 1.00 89.62 84 SER A N 1
ATOM 673 C CA . SER A 1 84 ? 9.378 -1.544 -4.555 1.00 89.62 84 SER A CA 1
ATOM 674 C C . SER A 1 84 ? 9.127 -2.393 -3.311 1.00 89.62 84 SER A C 1
ATOM 676 O O . SER A 1 84 ? 8.391 -3.373 -3.374 1.00 89.62 84 SER A O 1
ATOM 678 N N . GLN A 1 85 ? 9.719 -2.028 -2.176 1.00 93.38 85 GLN A N 1
ATOM 679 C CA . GLN A 1 85 ? 9.564 -2.760 -0.927 1.00 93.38 85 GLN A CA 1
ATOM 680 C C . GLN A 1 85 ? 8.185 -2.498 -0.303 1.00 93.38 85 GLN A C 1
ATOM 682 O O . GLN A 1 85 ? 7.829 -1.345 -0.038 1.00 93.38 85 GLN A O 1
ATOM 687 N N . LEU A 1 86 ? 7.444 -3.572 -0.024 1.00 95.12 86 LEU A N 1
ATOM 688 C CA . LEU A 1 86 ? 6.228 -3.534 0.785 1.00 95.12 86 LEU A CA 1
ATOM 689 C C . LEU A 1 86 ? 6.607 -3.493 2.264 1.00 95.12 86 LEU A C 1
ATOM 691 O O . LEU A 1 86 ? 7.430 -4.292 2.727 1.00 95.12 86 LEU A O 1
ATOM 695 N N . HIS A 1 87 ? 5.990 -2.565 2.984 1.00 95.44 87 HIS A N 1
ATOM 696 C CA . HIS A 1 87 ? 6.160 -2.387 4.417 1.00 95.44 87 HIS A CA 1
ATOM 697 C C . HIS A 1 87 ? 4.827 -2.557 5.132 1.00 95.44 87 HIS A C 1
ATOM 699 O O . HIS A 1 87 ? 3.775 -2.259 4.566 1.00 95.44 87 HIS A O 1
ATOM 705 N N . LYS A 1 88 ? 4.891 -2.996 6.382 1.00 95.12 88 LYS A N 1
ATOM 706 C CA . LYS A 1 88 ? 3.752 -3.184 7.275 1.00 95.12 88 LYS A CA 1
ATOM 707 C C . LYS A 1 88 ? 3.983 -2.426 8.572 1.00 95.12 88 LYS A C 1
ATOM 709 O O . LYS A 1 88 ? 5.095 -2.409 9.091 1.00 95.12 88 LYS A O 1
ATOM 714 N N . HIS A 1 89 ? 2.918 -1.861 9.114 1.00 94.62 89 HIS A N 1
ATOM 715 C CA . HIS A 1 89 ? 2.868 -1.308 10.456 1.00 94.62 89 HIS A CA 1
ATOM 716 C C . HIS A 1 89 ? 1.689 -1.917 11.210 1.00 94.62 89 HIS A C 1
ATOM 718 O O . HIS A 1 89 ? 0.580 -1.950 10.683 1.00 94.62 89 HIS A O 1
ATOM 724 N N . ASN A 1 90 ? 1.921 -2.373 12.439 1.00 93.06 90 ASN A N 1
ATOM 725 C CA . ASN A 1 90 ? 0.864 -2.930 13.277 1.00 93.06 90 ASN A CA 1
ATOM 726 C C . ASN A 1 90 ? 0.192 -1.822 14.107 1.00 93.06 90 ASN A C 1
ATOM 728 O O . ASN A 1 90 ? 0.836 -1.204 14.954 1.00 93.06 90 ASN A O 1
ATOM 732 N N . ILE A 1 91 ? -1.100 -1.606 13.870 1.00 88.75 91 ILE A N 1
ATOM 733 C CA . ILE A 1 91 ? -1.950 -0.576 14.479 1.00 88.75 91 ILE A CA 1
ATOM 734 C C . ILE A 1 91 ? -2.067 -0.754 15.998 1.00 88.75 91 ILE A C 1
ATOM 736 O O . ILE A 1 91 ? -2.042 0.236 16.730 1.00 88.75 91 ILE A O 1
ATOM 740 N N . ILE A 1 92 ? -2.159 -1.997 16.488 1.00 80.56 92 ILE A N 1
ATOM 741 C CA . ILE A 1 92 ? -2.374 -2.302 17.918 1.00 80.56 92 ILE A CA 1
ATOM 742 C C . ILE A 1 92 ? -1.180 -1.859 18.772 1.00 80.56 92 ILE A C 1
ATOM 744 O O . ILE A 1 92 ? -1.329 -1.573 19.959 1.00 80.56 92 ILE A O 1
ATOM 748 N N . LYS A 1 93 ? 0.011 -1.716 18.179 1.00 75.88 93 LYS A N 1
ATOM 749 C CA . LYS A 1 93 ? 1.166 -1.147 18.887 1.00 75.88 93 LYS A CA 1
ATOM 750 C C . LYS A 1 93 ? 0.929 0.313 19.327 1.00 75.88 93 LYS A C 1
ATOM 752 O O . LYS A 1 93 ? 1.729 0.803 20.121 1.00 75.88 93 LYS A O 1
ATOM 757 N N . HIS A 1 94 ? -0.119 0.997 18.834 1.00 66.94 94 HIS A N 1
ATOM 758 C CA . HIS A 1 94 ? -0.498 2.385 19.155 1.00 66.94 94 HIS A CA 1
ATOM 759 C C . HIS A 1 94 ? 0.703 3.344 19.194 1.00 66.94 94 HIS A C 1
ATOM 761 O O . HIS A 1 94 ? 0.801 4.233 20.042 1.00 66.94 94 HIS A O 1
ATOM 767 N N . SER A 1 95 ? 1.657 3.139 18.286 1.00 69.69 95 SER A N 1
ATOM 768 C CA . SER A 1 95 ? 2.946 3.815 18.327 1.00 69.69 95 SER A CA 1
ATOM 769 C C . SER A 1 95 ? 3.128 4.725 17.123 1.00 69.69 95 SER A C 1
ATOM 771 O O . SER A 1 95 ? 2.959 4.329 15.973 1.00 69.69 95 SER A O 1
ATOM 773 N N . PHE A 1 96 ? 3.535 5.962 17.406 1.00 77.06 96 PHE A N 1
ATOM 774 C CA . PHE A 1 96 ? 3.865 6.985 16.408 1.00 77.06 96 PHE A CA 1
ATOM 775 C C . PHE A 1 96 ? 5.334 6.951 15.992 1.00 77.06 96 PHE A C 1
ATOM 777 O O . PHE A 1 96 ? 5.852 7.926 15.445 1.00 77.06 96 PHE A O 1
ATOM 784 N N . ASP A 1 97 ? 6.018 5.842 16.258 1.00 82.31 97 ASP A N 1
ATOM 785 C CA . ASP A 1 97 ? 7.409 5.674 15.880 1.00 82.31 97 ASP A CA 1
ATOM 786 C C . ASP A 1 97 ? 7.526 5.275 14.393 1.00 82.31 97 ASP A C 1
ATOM 788 O O . ASP A 1 97 ? 7.100 4.181 14.004 1.00 82.31 97 ASP A O 1
ATOM 792 N N . PRO A 1 98 ? 8.122 6.135 13.540 1.00 81.62 98 PRO A N 1
ATOM 793 C CA . PRO A 1 98 ? 8.296 5.849 12.122 1.00 81.62 98 PRO A CA 1
ATOM 794 C C . PRO A 1 98 ? 9.255 4.693 11.827 1.00 81.62 98 PRO A C 1
ATOM 796 O O . PRO A 1 98 ? 9.310 4.264 10.678 1.00 81.62 98 PRO A O 1
ATOM 799 N N . SER A 1 99 ? 10.009 4.195 12.811 1.00 85.62 99 SER A N 1
ATOM 800 C CA . SER A 1 99 ? 10.900 3.041 12.650 1.00 85.62 99 SER A CA 1
ATOM 801 C C . SER A 1 99 ? 10.178 1.690 12.712 1.00 85.62 99 SER A C 1
ATOM 803 O O . SER A 1 99 ? 10.749 0.676 12.321 1.00 85.62 99 SER A O 1
ATOM 805 N N . LEU A 1 100 ? 8.910 1.665 13.138 1.00 88.81 100 LEU A N 1
ATOM 806 C CA . LEU A 1 100 ? 8.122 0.437 13.307 1.00 88.81 100 LEU A CA 1
ATOM 807 C C . LEU A 1 100 ? 7.503 -0.101 12.010 1.00 88.81 100 LEU A C 1
ATOM 809 O O . LEU A 1 100 ? 6.652 -0.987 12.055 1.00 88.81 100 LEU A O 1
ATOM 813 N N . TRP A 1 101 ? 7.885 0.449 10.859 1.00 93.19 101 TRP A N 1
ATOM 814 C CA . TRP A 1 101 ? 7.501 -0.099 9.563 1.00 93.19 101 TRP A CA 1
ATOM 815 C C . TRP A 1 101 ? 8.456 -1.221 9.176 1.00 93.19 101 TRP A C 1
ATOM 817 O O . TRP A 1 101 ? 9.629 -0.988 8.878 1.00 93.19 101 TRP A O 1
ATOM 827 N N . GLU A 1 102 ? 7.930 -2.437 9.154 1.00 93.38 102 GLU A N 1
ATOM 828 C CA . GLU A 1 102 ? 8.678 -3.666 8.922 1.00 93.38 102 GLU A CA 1
ATOM 829 C C . GLU A 1 102 ? 8.558 -4.084 7.444 1.00 93.38 102 GLU A C 1
ATOM 831 O O . GLU A 1 102 ? 7.450 -4.079 6.896 1.00 93.38 102 GLU A O 1
ATOM 836 N N . PRO A 1 103 ? 9.657 -4.447 6.757 1.00 93.19 103 PRO A N 1
ATOM 837 C CA . PRO A 1 103 ? 9.571 -5.039 5.427 1.00 93.19 103 PRO A CA 1
ATOM 838 C C . PRO A 1 103 ? 8.952 -6.438 5.530 1.00 93.19 103 PRO A C 1
ATOM 840 O O . PRO A 1 103 ? 9.383 -7.256 6.339 1.00 93.19 103 PRO A O 1
ATOM 843 N N . VAL A 1 104 ? 7.946 -6.727 4.705 1.00 88.25 104 VAL A N 1
ATOM 844 C CA . VAL A 1 104 ? 7.176 -7.987 4.804 1.00 88.25 104 VAL A CA 1
ATOM 845 C C . VAL A 1 104 ? 7.444 -8.987 3.690 1.00 88.25 104 VAL A C 1
ATOM 847 O O . VAL A 1 104 ? 6.986 -10.121 3.784 1.00 88.25 104 VAL A O 1
ATOM 850 N N . SER A 1 105 ? 8.160 -8.583 2.645 1.00 78.19 105 SER A N 1
ATOM 851 C CA . SER A 1 105 ? 8.338 -9.385 1.436 1.00 78.19 105 SER A CA 1
ATOM 852 C C . SER A 1 105 ? 9.668 -9.109 0.749 1.00 78.19 105 SER A C 1
ATOM 854 O O . SER A 1 105 ? 10.360 -8.142 1.080 1.00 78.19 105 SER A O 1
ATOM 856 N N . SER A 1 106 ? 10.013 -9.928 -0.247 1.00 82.88 106 SER A N 1
ATOM 857 C CA . SER A 1 106 ? 10.941 -9.479 -1.281 1.00 82.88 106 SER A CA 1
ATOM 858 C C . SER A 1 106 ? 10.360 -8.245 -1.992 1.00 82.88 106 SER A C 1
ATOM 860 O O . SER A 1 106 ? 9.135 -8.144 -2.133 1.00 82.88 106 SER A O 1
ATOM 862 N N . PRO A 1 107 ? 11.193 -7.303 -2.460 1.00 87.31 107 PRO A N 1
ATOM 863 C CA . PRO A 1 107 ? 10.703 -6.172 -3.237 1.00 87.31 107 PRO A CA 1
ATOM 864 C C . PRO A 1 107 ? 9.921 -6.643 -4.465 1.00 87.31 107 PRO A C 1
ATOM 866 O O . PRO A 1 107 ? 10.259 -7.669 -5.054 1.00 87.31 107 PRO A O 1
ATOM 869 N N . MET A 1 108 ? 8.904 -5.883 -4.868 1.00 86.88 108 MET A N 1
ATOM 870 C CA . MET A 1 108 ? 8.220 -6.142 -6.134 1.00 86.88 108 MET A CA 1
ATOM 871 C C . MET A 1 108 ? 9.181 -5.898 -7.312 1.00 86.88 108 MET A C 1
ATOM 873 O O . MET A 1 108 ? 10.022 -4.993 -7.272 1.00 86.88 108 MET A O 1
ATOM 877 N N . ASP A 1 109 ? 9.042 -6.679 -8.376 1.00 85.19 109 ASP A N 1
ATOM 878 C CA . ASP A 1 109 ? 9.904 -6.593 -9.563 1.00 85.19 109 ASP A CA 1
ATOM 879 C C . ASP A 1 109 ? 9.652 -5.323 -10.379 1.00 85.19 109 ASP A C 1
ATOM 881 O O . ASP A 1 109 ? 10.524 -4.870 -11.123 1.00 85.19 109 ASP A O 1
ATOM 885 N N . ILE A 1 110 ? 8.456 -4.746 -10.231 1.00 81.38 110 ILE A N 1
ATOM 886 C CA . ILE A 1 110 ? 7.982 -3.580 -10.975 1.00 81.38 110 ILE A CA 1
ATOM 887 C C . ILE A 1 110 ? 7.787 -2.384 -10.028 1.00 81.38 110 ILE A C 1
ATOM 889 O O . ILE A 1 110 ? 6.672 -2.127 -9.584 1.00 81.38 110 ILE A O 1
ATOM 893 N N . PRO A 1 111 ? 8.835 -1.614 -9.687 1.00 82.62 111 PRO A N 1
ATOM 894 C CA . PRO A 1 111 ? 8.682 -0.395 -8.896 1.00 82.62 111 PRO A CA 1
ATOM 895 C C . PRO A 1 111 ? 7.689 0.591 -9.540 1.00 82.62 111 PRO A C 1
ATOM 897 O O . PRO A 1 111 ? 7.834 0.952 -10.709 1.00 82.62 111 PRO A O 1
ATOM 900 N N . ARG A 1 112 ? 6.721 1.088 -8.760 1.00 82.00 112 ARG A N 1
ATOM 901 C CA . ARG A 1 112 ? 5.709 2.069 -9.196 1.00 82.00 112 ARG A CA 1
ATOM 902 C C . ARG A 1 112 ? 5.636 3.258 -8.232 1.00 82.00 112 ARG A C 1
ATOM 904 O O . ARG A 1 112 ? 5.648 3.081 -7.009 1.00 82.00 112 ARG A O 1
ATOM 911 N N . SER A 1 113 ? 5.515 4.477 -8.756 1.00 83.81 113 SER A N 1
ATOM 912 C CA . SER A 1 113 ? 5.045 5.618 -7.965 1.00 83.81 113 SER A CA 1
ATOM 913 C C . SER A 1 113 ? 3.527 5.722 -8.051 1.00 83.81 113 SER A C 1
ATOM 915 O O . SER A 1 113 ? 2.938 5.442 -9.090 1.00 83.81 113 SER A O 1
ATOM 917 N N . LYS A 1 114 ? 2.880 6.099 -6.942 1.00 86.06 114 LYS A N 1
ATOM 918 C CA . LYS A 1 114 ? 1.414 6.122 -6.827 1.00 86.06 114 LYS A CA 1
ATOM 919 C C . LYS A 1 114 ? 0.707 4.835 -7.321 1.00 86.06 114 LYS A C 1
ATOM 921 O O . LYS A 1 114 ? -0.315 4.964 -7.999 1.00 86.06 114 LYS A O 1
ATOM 926 N N . PRO A 1 115 ? 1.203 3.620 -7.005 1.00 86.94 115 PRO A N 1
ATOM 927 C CA . PRO A 1 115 ? 0.490 2.403 -7.393 1.00 86.94 115 PRO A CA 1
ATOM 928 C C . PRO A 1 115 ? -0.847 2.353 -6.675 1.00 86.94 115 PRO A C 1
ATOM 930 O O . PRO A 1 115 ? -0.899 2.704 -5.507 1.00 86.94 115 PRO A O 1
ATOM 933 N N . PHE A 1 116 ? -1.915 1.889 -7.302 1.00 86.62 116 PHE A N 1
ATOM 934 C CA . PHE A 1 116 ? -3.104 1.502 -6.557 1.00 86.62 116 PHE A CA 1
ATOM 935 C C . PHE A 1 116 ? -2.771 0.320 -5.638 1.00 86.62 116 PHE A C 1
ATOM 937 O O . PHE A 1 116 ? -2.085 -0.607 -6.066 1.00 86.62 116 PHE A O 1
ATOM 944 N N . LEU A 1 117 ? -3.231 0.370 -4.384 1.00 89.25 117 LEU A N 1
ATOM 945 C CA . LEU A 1 117 ? -3.069 -0.714 -3.418 1.00 89.25 117 LEU A CA 1
ATOM 946 C C . LEU A 1 117 ? -4.412 -1.016 -2.753 1.00 89.25 117 LEU A C 1
ATOM 948 O O . LEU A 1 117 ? -4.975 -0.136 -2.104 1.00 89.25 117 LEU A O 1
ATOM 952 N N . ALA A 1 118 ? -4.879 -2.257 -2.863 1.00 87.62 118 ALA A N 1
ATOM 953 C CA . ALA A 1 118 ? -6.052 -2.747 -2.141 1.00 87.62 118 ALA A CA 1
ATOM 954 C C . ALA A 1 118 ? -5.784 -4.102 -1.492 1.00 87.62 118 ALA A C 1
ATOM 956 O O . ALA A 1 118 ? -5.022 -4.907 -2.027 1.00 87.62 118 ALA A O 1
ATOM 957 N N . ALA A 1 119 ? -6.439 -4.343 -0.360 1.00 87.00 119 ALA A N 1
ATOM 958 C CA . ALA A 1 119 ? -6.524 -5.647 0.273 1.00 87.00 119 ALA A CA 1
ATOM 959 C C . ALA A 1 119 ? -7.861 -6.306 -0.082 1.00 87.00 119 ALA A C 1
ATOM 961 O O . ALA A 1 119 ? -8.912 -5.693 0.095 1.00 87.00 119 ALA A O 1
ATOM 962 N N . VAL A 1 120 ? -7.808 -7.546 -0.564 1.00 82.81 120 VAL A N 1
ATOM 963 C CA . VAL A 1 120 ? -8.980 -8.396 -0.803 1.00 82.81 120 VAL A CA 1
ATOM 964 C C . VAL A 1 120 ? -8.649 -9.791 -0.290 1.00 82.81 120 VAL A C 1
ATOM 966 O O . VAL A 1 120 ? -7.668 -10.395 -0.731 1.00 82.81 120 VAL A O 1
ATOM 969 N N . GLY A 1 121 ? -9.422 -10.276 0.684 1.00 82.00 121 GLY A N 1
ATOM 970 C CA . GLY A 1 121 ? -9.127 -11.530 1.375 1.00 82.00 121 GLY A CA 1
ATOM 971 C C . GLY A 1 121 ? -7.700 -11.536 1.937 1.00 82.00 121 GLY A C 1
ATOM 972 O O . GLY A 1 121 ? -7.302 -10.643 2.686 1.00 82.00 121 GLY A O 1
ATOM 973 N N . THR A 1 122 ? -6.904 -12.528 1.540 1.00 85.38 122 THR A N 1
ATOM 974 C CA . THR A 1 122 ? -5.493 -12.678 1.940 1.00 85.38 122 THR A CA 1
ATOM 975 C C . THR A 1 122 ? -4.499 -12.060 0.951 1.00 85.38 122 THR A C 1
ATOM 977 O O . THR A 1 122 ? -3.299 -12.326 1.041 1.00 85.38 122 THR A O 1
ATOM 980 N N . LYS A 1 123 ? -4.957 -11.252 -0.010 1.00 88.75 123 LYS A N 1
ATOM 981 C CA . LYS A 1 123 ? -4.129 -10.740 -1.108 1.00 88.75 123 LYS A CA 1
ATOM 982 C C . LYS A 1 123 ? -4.066 -9.218 -1.117 1.00 88.75 123 LYS A C 1
ATOM 984 O O . LYS A 1 123 ? -5.051 -8.532 -0.850 1.00 88.75 123 LYS A O 1
ATOM 989 N N . LEU A 1 124 ? -2.898 -8.690 -1.477 1.00 91.06 124 LEU A N 1
ATOM 990 C CA . LEU A 1 124 ? -2.680 -7.268 -1.723 1.00 91.06 124 LEU A CA 1
ATOM 991 C C . LEU A 1 124 ? -2.425 -7.027 -3.207 1.00 91.06 124 LEU A C 1
ATOM 993 O O . LEU A 1 124 ? -1.451 -7.525 -3.769 1.00 91.06 124 LEU A O 1
ATOM 997 N N . TYR A 1 125 ? -3.270 -6.222 -3.829 1.00 87.31 125 TYR A N 1
ATOM 998 C CA . TYR A 1 125 ? -3.206 -5.907 -5.249 1.00 87.31 125 TYR A CA 1
ATOM 999 C C . TYR A 1 125 ? -2.471 -4.588 -5.436 1.00 87.31 125 TYR A C 1
ATOM 1001 O O . TYR A 1 125 ? -3.009 -3.540 -5.088 1.00 87.31 125 TYR A O 1
ATOM 1009 N N . ALA A 1 126 ? -1.250 -4.640 -5.971 1.00 88.31 126 ALA A N 1
ATOM 1010 C CA . ALA A 1 126 ? -0.436 -3.470 -6.284 1.00 88.31 126 ALA A CA 1
ATOM 1011 C C . ALA A 1 126 ? -0.411 -3.254 -7.804 1.00 88.31 126 ALA A C 1
ATOM 1013 O O . ALA A 1 126 ? 0.301 -3.952 -8.528 1.00 88.31 126 ALA A O 1
ATOM 1014 N N . GLY A 1 127 ? -1.204 -2.305 -8.296 1.00 84.12 127 GLY A N 1
ATOM 1015 C CA . GLY A 1 127 ? -1.414 -2.078 -9.727 1.00 84.12 127 GLY A CA 1
ATOM 1016 C C . GLY A 1 127 ? -1.156 -0.644 -10.173 1.00 84.12 127 GLY A C 1
ATOM 1017 O O . GLY A 1 127 ? -1.143 0.278 -9.363 1.00 84.12 127 GLY A O 1
ATOM 1018 N N . ALA A 1 128 ? -0.983 -0.461 -11.480 1.00 78.12 128 ALA A N 1
ATOM 1019 C CA . ALA A 1 128 ? -0.865 0.838 -12.139 1.00 78.12 128 ALA A CA 1
ATOM 1020 C C . ALA A 1 128 ? 0.202 1.773 -11.518 1.00 78.12 128 ALA A C 1
ATOM 1022 O O . ALA A 1 128 ? 1.186 1.311 -10.933 1.00 78.12 128 ALA A O 1
ATOM 1023 N N . GLY A 1 129 ? 0.047 3.088 -11.678 1.00 77.69 129 GLY A N 1
ATOM 1024 C CA . GLY A 1 129 ? 1.015 4.082 -11.222 1.00 77.69 129 GLY A CA 1
ATOM 1025 C C . GLY A 1 129 ? 2.105 4.394 -12.249 1.00 77.69 129 GLY A C 1
ATOM 1026 O O . GLY A 1 129 ? 2.218 3.768 -13.303 1.00 77.69 129 GLY A O 1
ATOM 1027 N N . THR A 1 130 ? 2.915 5.407 -11.947 1.00 75.88 130 THR A N 1
ATOM 1028 C CA . THR A 1 130 ? 3.924 5.919 -12.876 1.00 75.88 130 THR A CA 1
ATOM 1029 C C . THR A 1 130 ? 5.263 5.212 -12.697 1.00 75.88 130 THR A C 1
ATOM 1031 O O . THR A 1 130 ? 5.753 4.969 -11.591 1.00 75.88 130 THR A O 1
ATOM 1034 N N . GLU A 1 131 ? 5.905 4.941 -13.823 1.00 72.25 131 GLU A N 1
ATOM 1035 C CA . GLU A 1 131 ? 7.303 4.546 -13.893 1.00 72.25 131 GLU A CA 1
ATOM 1036 C C . GLU A 1 131 ? 8.164 5.812 -13.829 1.00 72.25 131 GLU A C 1
ATOM 1038 O O . GLU A 1 131 ? 8.486 6.411 -14.853 1.00 72.25 131 GLU A O 1
ATOM 1043 N N . HIS A 1 132 ? 8.544 6.293 -12.639 1.00 60.53 132 HIS A N 1
ATOM 1044 C CA . HIS A 1 132 ? 9.568 7.343 -12.620 1.00 60.53 132 HIS A CA 1
ATOM 1045 C C . HIS A 1 132 ? 10.912 6.736 -13.056 1.00 60.53 132 HIS A C 1
ATOM 1047 O O . HIS A 1 132 ? 11.578 6.047 -12.291 1.00 60.53 132 HIS A O 1
ATOM 1053 N N . TYR A 1 133 ? 11.294 7.033 -14.300 1.00 55.34 133 TYR A N 1
ATOM 1054 C CA . TYR A 1 133 ? 12.587 6.744 -14.928 1.00 55.34 133 TYR A CA 1
ATOM 1055 C C . TYR A 1 133 ? 12.935 5.260 -15.125 1.00 55.34 133 TYR A C 1
ATOM 1057 O O . TYR A 1 133 ? 13.915 4.755 -14.580 1.00 55.34 133 TYR A O 1
ATOM 1065 N N . ALA A 1 134 ? 12.241 4.611 -16.058 1.00 48.28 134 ALA A N 1
ATOM 1066 C CA . ALA A 1 134 ? 12.775 3.475 -16.809 1.00 48.28 134 ALA A CA 1
ATOM 1067 C C . ALA A 1 134 ? 13.494 3.945 -18.099 1.00 48.28 134 ALA A C 1
ATOM 1069 O O . ALA A 1 134 ? 13.166 3.506 -19.189 1.00 48.28 134 ALA A O 1
ATOM 1070 N N . ARG A 1 135 ? 14.473 4.867 -18.034 1.00 43.09 135 ARG A N 1
ATOM 1071 C CA . ARG A 1 135 ? 15.278 5.187 -19.239 1.00 43.09 135 ARG A CA 1
ATOM 1072 C C . ARG A 1 135 ? 16.357 4.118 -19.464 1.00 43.09 135 ARG A C 1
ATOM 1074 O O . ARG A 1 135 ? 17.218 3.938 -18.605 1.00 43.09 135 ARG A O 1
ATOM 1081 N N . GLY A 1 136 ? 16.302 3.452 -20.621 1.00 51.25 136 GLY A N 1
ATOM 1082 C CA . GLY A 1 136 ? 17.161 2.334 -21.052 1.00 51.25 136 GLY A CA 1
ATOM 1083 C C . GLY A 1 136 ? 16.324 1.136 -21.531 1.00 51.25 136 GLY A C 1
ATOM 1084 O O . GLY A 1 136 ? 15.099 1.209 -21.465 1.00 51.25 136 GLY A O 1
ATOM 1085 N N . ASP A 1 137 ? 16.964 0.036 -21.950 1.00 47.03 137 ASP A N 1
ATOM 1086 C CA . ASP A 1 137 ? 16.384 -1.208 -22.532 1.00 47.03 137 ASP A CA 1
ATOM 1087 C C . ASP A 1 137 ? 15.269 -1.902 -21.705 1.00 47.03 137 ASP A C 1
ATOM 1089 O O . ASP A 1 137 ? 14.772 -2.972 -22.044 1.00 47.03 137 ASP A O 1
ATOM 1093 N N . LYS A 1 138 ? 14.823 -1.311 -20.593 1.00 53.78 138 LYS A N 1
ATOM 1094 C CA . LYS A 1 138 ? 13.743 -1.830 -19.749 1.00 53.78 138 LYS A CA 1
ATOM 1095 C C . LYS A 1 138 ? 12.356 -1.713 -20.384 1.00 53.78 138 LYS A C 1
ATOM 1097 O O . LYS A 1 138 ? 11.523 -2.555 -20.078 1.00 53.78 138 LYS A O 1
ATOM 1102 N N . HIS A 1 139 ? 12.117 -0.777 -21.308 1.00 55.56 139 HIS A N 1
ATOM 1103 C CA . HIS A 1 139 ? 10.868 -0.771 -22.091 1.00 55.56 139 HIS A CA 1
ATOM 1104 C C . HIS A 1 139 ? 10.744 -1.990 -23.028 1.00 55.56 139 HIS A C 1
ATOM 1106 O O . HIS A 1 139 ? 9.636 -2.344 -23.439 1.00 55.56 139 HIS A O 1
ATOM 1112 N N . GLU A 1 140 ? 11.857 -2.667 -23.337 1.00 61.19 140 GLU A N 1
ATOM 1113 C CA . GLU A 1 140 ? 11.843 -3.936 -24.071 1.00 61.19 140 GLU A CA 1
ATOM 1114 C C . GLU A 1 140 ? 11.564 -5.134 -23.158 1.00 61.19 140 GLU A C 1
ATOM 1116 O O . GLU A 1 140 ? 11.056 -6.153 -23.625 1.00 61.19 140 GLU A O 1
ATOM 1121 N N . ASN A 1 141 ? 11.831 -5.014 -21.851 1.00 70.62 141 ASN A N 1
ATOM 1122 C CA . ASN A 1 141 ? 11.575 -6.089 -20.904 1.00 70.62 141 ASN A CA 1
ATOM 1123 C C . ASN A 1 141 ? 10.048 -6.277 -20.719 1.00 70.62 141 ASN A C 1
ATOM 1125 O O . ASN A 1 141 ? 9.372 -5.381 -20.201 1.00 70.62 141 ASN A O 1
ATOM 1129 N N . PRO A 1 142 ? 9.491 -7.453 -21.083 1.00 73.81 142 PRO A N 1
ATOM 1130 C CA . PRO A 1 142 ? 8.050 -7.714 -21.032 1.00 73.81 142 PRO A CA 1
ATOM 1131 C C . PRO A 1 142 ? 7.418 -7.553 -19.646 1.00 73.81 142 PRO A C 1
ATOM 1133 O O . PRO A 1 142 ? 6.211 -7.343 -19.551 1.00 73.81 142 PRO A O 1
ATOM 1136 N N . ILE A 1 143 ? 8.211 -7.636 -18.574 1.00 75.31 143 ILE A N 1
ATOM 1137 C CA . ILE A 1 143 ? 7.745 -7.454 -17.196 1.00 75.31 143 ILE A CA 1
ATOM 1138 C C . ILE A 1 143 ? 7.172 -6.041 -16.992 1.00 75.31 143 ILE A C 1
ATOM 1140 O O . ILE A 1 143 ? 6.171 -5.886 -16.300 1.00 75.31 143 ILE A O 1
ATOM 1144 N N . TRP A 1 144 ? 7.713 -5.017 -17.662 1.00 72.69 144 TRP A N 1
ATOM 1145 C CA . TRP A 1 144 ? 7.219 -3.636 -17.541 1.00 72.69 144 TRP A CA 1
ATOM 1146 C C . TRP A 1 144 ? 5.854 -3.419 -18.201 1.00 72.69 144 TRP A C 1
ATOM 1148 O O . TRP A 1 144 ? 5.130 -2.496 -17.838 1.00 72.69 144 TRP A O 1
ATOM 1158 N N . LYS A 1 145 ? 5.448 -4.326 -19.098 1.00 73.06 145 LYS A N 1
ATOM 1159 C CA . LYS A 1 145 ? 4.130 -4.318 -19.753 1.00 73.06 145 LYS A CA 1
ATOM 1160 C C . LYS A 1 145 ? 3.025 -4.939 -18.887 1.00 73.06 145 LYS A C 1
ATOM 1162 O O . LYS A 1 145 ? 1.898 -5.088 -19.345 1.00 73.06 145 LYS A O 1
ATOM 1167 N N . ARG A 1 146 ? 3.321 -5.349 -17.651 1.00 78.06 146 ARG A N 1
ATOM 1168 C CA . ARG A 1 146 ? 2.340 -5.936 -16.722 1.00 78.06 146 ARG A CA 1
ATOM 1169 C C . ARG A 1 146 ? 1.567 -4.848 -15.971 1.00 78.06 146 ARG A C 1
ATOM 1171 O O . ARG A 1 146 ? 2.130 -3.811 -15.611 1.00 78.06 146 ARG A O 1
ATOM 1178 N N . CYS A 1 147 ? 0.296 -5.117 -15.664 1.00 77.25 147 CYS A N 1
ATOM 1179 C CA . CYS A 1 147 ? -0.570 -4.194 -14.914 1.00 77.25 147 CYS A CA 1
ATOM 1180 C C . CYS A 1 147 ? -0.095 -3.933 -13.479 1.00 77.25 147 CYS A C 1
ATOM 1182 O O . CYS A 1 147 ? -0.438 -2.910 -12.890 1.00 77.25 147 CYS A O 1
ATOM 1184 N N . GLY A 1 148 ? 0.681 -4.855 -12.911 1.00 83.19 148 GLY A N 1
ATOM 1185 C CA . GLY A 1 148 ? 1.118 -4.818 -11.523 1.00 83.19 148 GLY A CA 1
ATOM 1186 C C . GLY A 1 148 ? 1.436 -6.208 -10.987 1.00 83.19 148 GLY A C 1
ATOM 1187 O O . GLY A 1 148 ? 1.707 -7.133 -11.760 1.00 83.19 148 GLY A O 1
ATOM 1188 N N . GLN A 1 149 ? 1.401 -6.348 -9.665 1.00 88.31 149 GLN A N 1
ATOM 1189 C CA . GLN A 1 149 ? 1.664 -7.597 -8.955 1.00 88.31 149 GLN A CA 1
ATOM 1190 C C . GLN A 1 149 ? 0.679 -7.781 -7.793 1.00 88.31 149 GLN A C 1
ATOM 1192 O O . GLN A 1 149 ? 0.227 -6.815 -7.180 1.00 88.31 149 GLN A O 1
ATOM 1197 N N . ILE A 1 150 ? 0.362 -9.034 -7.483 1.00 89.19 150 ILE A N 1
ATOM 1198 C CA . ILE A 1 150 ? -0.415 -9.441 -6.312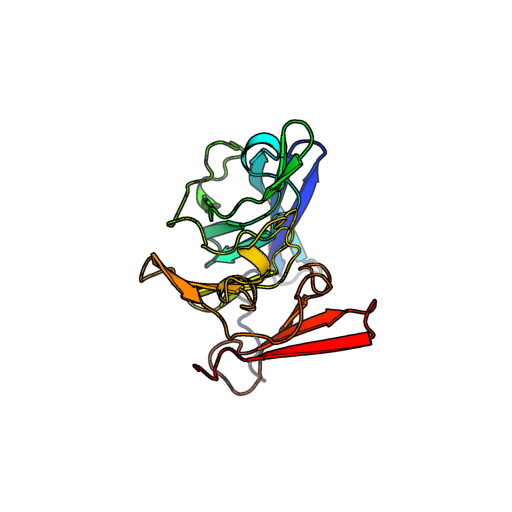 1.00 89.19 150 ILE A CA 1
ATOM 1199 C C . ILE A 1 150 ? 0.553 -10.021 -5.293 1.00 89.19 150 ILE A C 1
ATOM 1201 O O . ILE A 1 150 ? 1.350 -10.892 -5.643 1.00 89.19 150 ILE A O 1
ATOM 1205 N N . TYR A 1 151 ? 0.472 -9.569 -4.049 1.00 92.31 151 TYR A N 1
ATOM 1206 C CA . TYR A 1 151 ? 1.152 -10.200 -2.929 1.00 92.31 151 TYR A CA 1
ATOM 1207 C C . TYR A 1 151 ? 0.187 -11.093 -2.164 1.00 92.31 151 TYR A C 1
ATOM 1209 O O . TYR A 1 151 ? -0.839 -10.616 -1.685 1.00 92.31 151 TYR A O 1
ATOM 1217 N N . ASP A 1 152 ? 0.525 -12.368 -2.023 1.00 91.50 152 ASP A N 1
ATOM 1218 C CA . ASP A 1 152 ? -0.212 -13.286 -1.159 1.00 91.50 152 ASP A CA 1
ATOM 1219 C C . ASP A 1 152 ? 0.345 -13.202 0.270 1.00 91.50 152 ASP A C 1
ATOM 1221 O O . ASP A 1 152 ? 1.530 -13.460 0.501 1.00 91.50 152 ASP A O 1
ATOM 1225 N N . LEU A 1 153 ? -0.491 -12.819 1.239 1.00 90.88 153 LEU A N 1
ATOM 1226 C CA . LEU A 1 153 ? -0.081 -12.644 2.636 1.00 90.88 153 LEU A CA 1
ATOM 1227 C C . LEU A 1 153 ? 0.309 -13.966 3.312 1.00 90.88 153 LEU A C 1
ATOM 1229 O O . LEU A 1 153 ? 1.110 -13.950 4.250 1.00 90.88 153 LEU A O 1
ATOM 1233 N N . HIS A 1 154 ? -0.240 -15.090 2.849 1.00 90.50 154 HIS A N 1
ATOM 1234 C CA . HIS A 1 154 ? -0.003 -16.409 3.421 1.00 90.50 154 HIS A CA 1
ATOM 1235 C C . HIS A 1 154 ? 1.234 -17.063 2.798 1.00 90.50 154 HIS A C 1
ATOM 1237 O O . HIS A 1 154 ? 2.134 -17.507 3.513 1.00 90.50 154 HIS A O 1
ATOM 1243 N N . GLU A 1 155 ? 1.313 -17.084 1.465 1.00 90.81 155 GLU A N 1
ATOM 1244 C CA . GLU A 1 155 ? 2.460 -17.633 0.731 1.00 90.81 155 GLU A CA 1
ATOM 1245 C C . GLU A 1 155 ? 3.690 -16.718 0.803 1.00 90.81 155 GLU A C 1
ATOM 1247 O O . GLU A 1 155 ? 4.813 -17.181 0.612 1.00 90.81 155 GLU A O 1
ATOM 1252 N N . LYS A 1 156 ? 3.492 -15.424 1.088 1.00 91.88 156 LYS A N 1
ATOM 1253 C CA . LYS A 1 156 ? 4.530 -14.383 1.097 1.00 91.88 156 LYS A CA 1
ATOM 1254 C C . LYS A 1 156 ? 5.256 -14.248 -0.240 1.00 91.88 156 LYS A C 1
ATOM 1256 O O . LYS A 1 156 ? 6.462 -13.998 -0.289 1.00 91.88 156 LYS A O 1
ATOM 1261 N N . THR A 1 157 ? 4.517 -14.401 -1.337 1.00 92.38 157 THR A N 1
ATOM 1262 C CA . THR A 1 157 ? 5.052 -14.326 -2.700 1.00 92.38 157 THR A CA 1
ATOM 1263 C C . THR A 1 157 ? 4.340 -13.270 -3.533 1.00 92.38 157 THR A C 1
ATOM 1265 O O . THR A 1 157 ? 3.183 -12.928 -3.286 1.00 92.38 157 THR A O 1
ATOM 1268 N N . TRP A 1 158 ? 5.055 -12.755 -4.534 1.00 91.94 158 TRP A N 1
ATOM 1269 C CA . TRP A 1 158 ? 4.495 -11.892 -5.565 1.00 91.94 158 TRP A CA 1
ATOM 1270 C C . TRP A 1 158 ? 4.149 -12.702 -6.812 1.00 91.94 158 TRP A C 1
ATOM 1272 O O . TRP A 1 158 ? 4.962 -13.489 -7.294 1.00 91.94 158 TRP A O 1
ATOM 1282 N N . LYS A 1 159 ? 2.968 -12.455 -7.375 1.00 89.81 159 LYS A N 1
ATOM 1283 C CA . LYS A 1 159 ? 2.520 -12.993 -8.666 1.00 89.81 159 LYS A CA 1
ATOM 1284 C C . LYS A 1 159 ? 2.204 -11.836 -9.609 1.00 89.81 159 LYS A C 1
ATOM 1286 O O . LYS A 1 159 ? 1.703 -10.802 -9.173 1.00 89.81 159 LYS A O 1
ATOM 1291 N N . TYR A 1 160 ? 2.533 -11.968 -10.890 1.00 86.88 160 TYR A N 1
ATOM 1292 C CA . TYR A 1 160 ? 2.246 -10.915 -11.866 1.00 86.88 160 TYR A CA 1
ATOM 1293 C C . TYR A 1 160 ? 0.751 -10.834 -12.161 1.00 86.88 160 TYR A C 1
ATOM 1295 O O . TYR A 1 160 ? 0.088 -11.857 -12.299 1.00 86.88 160 TYR A O 1
ATOM 1303 N N . LEU A 1 161 ? 0.251 -9.610 -12.318 1.00 79.12 161 LEU A N 1
ATOM 1304 C CA . LEU A 1 161 ? -1.036 -9.364 -12.961 1.00 79.12 161 LEU A CA 1
ATOM 1305 C C . LEU A 1 161 ? -0.913 -9.506 -14.484 1.00 79.12 161 LEU A C 1
ATOM 1307 O O . LEU A 1 161 ? 0.197 -9.547 -15.029 1.00 79.12 161 LEU A O 1
ATOM 1311 N N . MET A 1 162 ? -2.057 -9.567 -15.169 1.00 73.56 162 MET A N 1
ATOM 1312 C CA . MET A 1 162 ? -2.152 -9.712 -16.624 1.00 73.56 162 MET A CA 1
ATOM 1313 C C . MET A 1 162 ? -1.200 -8.763 -17.384 1.00 73.56 162 MET A C 1
ATOM 1315 O O . MET A 1 162 ? -0.879 -7.663 -16.916 1.00 73.56 162 MET A O 1
ATOM 1319 N N . PRO A 1 163 ? -0.695 -9.167 -18.561 1.00 65.75 163 PRO A N 1
ATOM 1320 C CA . PRO A 1 163 ? -0.001 -8.247 -19.449 1.00 65.75 163 PRO A CA 1
ATOM 1321 C C . PRO A 1 163 ? -1.006 -7.267 -20.069 1.00 65.75 163 PRO A C 1
ATOM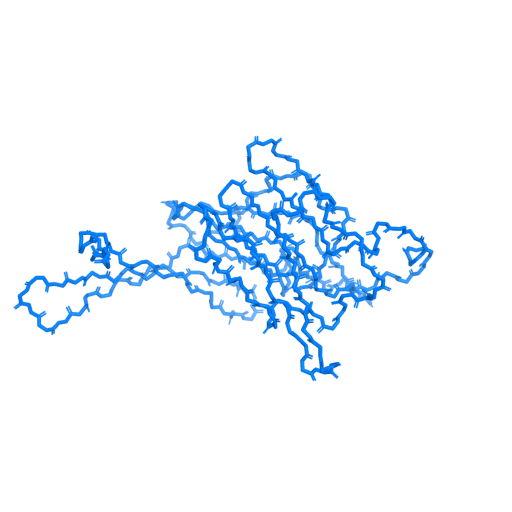 1323 O O . PRO A 1 163 ? -2.117 -7.647 -20.423 1.00 65.75 163 PRO A O 1
ATOM 1326 N N . HIS A 1 164 ? -0.604 -6.015 -20.258 1.00 64.94 164 HIS A N 1
ATOM 1327 C CA . HIS A 1 164 ? -1.403 -5.016 -20.959 1.00 64.94 164 HIS A CA 1
ATOM 1328 C C . HIS A 1 164 ? -0.596 -4.369 -22.078 1.00 64.94 164 HIS A C 1
ATOM 1330 O O . HIS A 1 164 ? 0.617 -4.183 -21.997 1.00 64.94 164 HIS A O 1
ATOM 1336 N N . ILE A 1 165 ? -1.301 -3.997 -23.142 1.00 54.53 165 ILE A N 1
ATOM 1337 C CA . ILE A 1 165 ? -0.700 -3.505 -24.384 1.00 54.53 165 ILE A CA 1
ATOM 1338 C C . ILE A 1 165 ? -0.384 -1.994 -24.305 1.00 54.53 165 ILE A C 1
ATOM 1340 O O . ILE A 1 165 ? 0.395 -1.493 -25.112 1.00 54.53 165 ILE A O 1
ATOM 1344 N N . LYS A 1 166 ? -0.935 -1.257 -23.324 1.00 59.06 166 LYS A N 1
ATOM 1345 C CA . LYS A 1 166 ? -0.710 0.195 -23.146 1.00 59.06 166 LYS A CA 1
ATOM 1346 C C . LYS A 1 166 ? -0.078 0.535 -21.795 1.00 59.06 166 LYS A C 1
ATOM 1348 O O . LYS A 1 166 ? -0.427 -0.073 -20.785 1.00 59.06 166 LYS A O 1
ATOM 1353 N N . ASN A 1 167 ? 0.791 1.549 -21.791 1.00 57.84 167 ASN A N 1
ATOM 1354 C CA . ASN A 1 167 ? 1.436 2.087 -20.592 1.00 57.84 167 ASN A CA 1
ATOM 1355 C C . ASN A 1 167 ? 0.389 2.522 -19.551 1.00 57.84 167 ASN A C 1
ATOM 1357 O O . ASN A 1 167 ? -0.533 3.275 -19.863 1.00 57.84 167 ASN A O 1
ATOM 1361 N N . PHE A 1 168 ? 0.560 2.076 -18.306 1.00 60.69 168 PHE A N 1
ATOM 1362 C CA . PHE A 1 168 ? -0.318 2.402 -17.172 1.00 60.69 168 PHE A CA 1
ATOM 1363 C C . PHE A 1 168 ? -0.088 3.788 -16.574 1.00 60.69 168 PHE A C 1
ATOM 1365 O O . PHE A 1 168 ? -0.751 4.156 -15.611 1.00 60.69 168 PHE A O 1
ATOM 1372 N N . GLU A 1 169 ? 0.831 4.567 -17.140 1.00 60.03 169 GLU A N 1
ATOM 1373 C CA . GLU A 1 169 ? 1.268 5.851 -16.589 1.00 60.03 169 GLU A CA 1
ATOM 1374 C C . GLU A 1 169 ? 0.114 6.843 -16.369 1.00 60.03 169 GLU A C 1
ATOM 1376 O O . GLU A 1 169 ? 0.192 7.667 -15.460 1.00 60.03 169 GLU A O 1
ATOM 1381 N N . SER A 1 170 ? -0.963 6.745 -17.161 1.00 60.09 170 SER A N 1
ATOM 1382 C CA . SER A 1 170 ? -2.157 7.601 -17.063 1.00 60.09 170 SER A CA 1
ATOM 1383 C C . SER A 1 170 ? -3.168 7.170 -15.991 1.00 60.09 170 SER A C 1
ATOM 1385 O O . SER A 1 170 ? -4.131 7.906 -15.743 1.00 60.09 170 SER A O 1
ATOM 1387 N N . TYR A 1 171 ? -2.970 6.003 -15.374 1.00 66.12 171 TYR A N 1
ATOM 1388 C CA . TYR A 1 171 ? -3.801 5.450 -14.307 1.00 66.12 171 TYR A CA 1
ATOM 1389 C C . TYR A 1 171 ? -2.992 5.459 -13.007 1.00 66.12 171 TYR A C 1
ATOM 1391 O O . TYR A 1 171 ? -2.250 4.524 -12.714 1.00 66.12 171 TYR A O 1
ATOM 1399 N N . ASP A 1 172 ? -3.089 6.533 -12.227 1.00 69.56 172 ASP A N 1
ATOM 1400 C CA . ASP A 1 172 ? -2.551 6.547 -10.870 1.00 69.56 172 ASP A CA 1
ATOM 1401 C C . ASP A 1 172 ? -3.637 6.183 -9.851 1.00 69.56 172 ASP A C 1
ATOM 1403 O O . ASP A 1 172 ? -4.833 6.153 -10.143 1.00 69.56 172 ASP A O 1
ATOM 1407 N N . ALA A 1 173 ? -3.213 5.868 -8.631 1.00 64.44 173 ALA A N 1
ATOM 1408 C CA . ALA A 1 173 ? -4.119 5.478 -7.557 1.00 64.44 173 ALA A CA 1
ATOM 1409 C C . ALA A 1 173 ? -5.169 6.535 -7.180 1.00 64.44 173 ALA A C 1
ATOM 1411 O O . ALA A 1 173 ? -6.125 6.202 -6.490 1.00 64.44 173 ALA A O 1
ATOM 1412 N N . ASP A 1 174 ? -4.996 7.794 -7.594 1.00 72.19 174 ASP A N 1
ATOM 1413 C CA . ASP A 1 174 ? -5.984 8.850 -7.345 1.00 72.19 174 ASP A CA 1
ATOM 1414 C C . ASP A 1 174 ? -7.186 8.737 -8.305 1.00 72.19 174 ASP A C 1
ATOM 1416 O O . ASP A 1 174 ? -8.157 9.480 -8.179 1.00 72.19 174 ASP A O 1
ATOM 1420 N N . ARG A 1 175 ? -7.130 7.794 -9.255 1.00 72.44 175 ARG A N 1
ATOM 1421 C CA . ARG A 1 175 ? -8.132 7.568 -10.299 1.00 72.44 175 ARG A CA 1
ATOM 1422 C C . ARG A 1 175 ? -8.570 6.102 -10.388 1.00 72.44 175 ARG A C 1
ATOM 1424 O O . ARG A 1 175 ? -8.895 5.596 -11.459 1.00 72.44 175 ARG A O 1
ATOM 1431 N N . ALA A 1 176 ? -8.537 5.395 -9.266 1.00 73.81 176 ALA A N 1
ATOM 1432 C CA . ALA A 1 176 ? -8.918 3.992 -9.191 1.00 73.81 176 ALA A CA 1
ATOM 1433 C C . ALA A 1 176 ? -9.874 3.752 -8.023 1.00 73.81 176 ALA A C 1
ATOM 1435 O O . ALA A 1 176 ? -9.747 4.371 -6.966 1.00 73.81 176 ALA A O 1
ATOM 1436 N N . VAL A 1 177 ? -10.836 2.857 -8.232 1.00 70.06 177 VAL A N 1
ATOM 1437 C CA . VAL A 1 177 ? -11.838 2.452 -7.245 1.00 70.06 177 VAL A CA 1
ATOM 1438 C C . VAL A 1 177 ? -11.943 0.931 -7.264 1.00 70.06 177 VAL A C 1
ATOM 1440 O O . VAL A 1 177 ? -12.003 0.319 -8.329 1.00 70.06 177 VAL A O 1
ATOM 1443 N N . LEU A 1 178 ? -11.955 0.325 -6.079 1.00 72.25 178 LEU A N 1
ATOM 1444 C CA . LEU A 1 178 ? -12.312 -1.081 -5.913 1.00 72.25 178 LEU A CA 1
ATOM 1445 C C . LEU A 1 178 ? -13.838 -1.189 -5.892 1.00 72.25 178 LEU A C 1
ATOM 1447 O O . LEU A 1 178 ? -14.483 -0.463 -5.135 1.00 72.25 178 LEU A O 1
ATOM 1451 N N . VAL A 1 179 ? -14.395 -2.072 -6.716 1.00 69.06 179 VAL A N 1
ATOM 1452 C CA . VAL A 1 179 ? -15.836 -2.313 -6.790 1.00 69.06 179 VAL A CA 1
ATOM 1453 C C . VAL A 1 179 ? -16.108 -3.753 -6.373 1.00 69.06 179 VAL A C 1
ATOM 1455 O O . VAL A 1 179 ? -15.481 -4.696 -6.854 1.00 69.06 179 VAL A O 1
ATOM 1458 N N . GLU A 1 180 ? -17.045 -3.916 -5.448 1.00 65.88 180 GLU A N 1
ATOM 1459 C CA . GLU A 1 180 ? -17.559 -5.222 -5.055 1.00 65.88 180 GLU A CA 1
ATOM 1460 C C . GLU A 1 180 ? -18.605 -5.669 -6.086 1.00 65.88 180 GLU A C 1
ATOM 1462 O O . GLU A 1 180 ? -19.536 -4.917 -6.383 1.00 65.88 180 GLU A O 1
ATOM 1467 N N . LYS A 1 181 ? -18.441 -6.862 -6.677 1.00 65.19 181 LYS A N 1
ATOM 1468 C CA . LYS A 1 181 ? -19.505 -7.474 -7.486 1.00 65.19 181 LYS A CA 1
ATOM 1469 C C . LYS A 1 181 ? -20.477 -8.161 -6.532 1.00 65.19 181 LYS A C 1
ATOM 1471 O O . LYS A 1 181 ? -20.052 -8.946 -5.694 1.00 65.19 181 LYS A O 1
ATOM 1476 N N . GLU A 1 182 ? -21.768 -7.887 -6.699 1.00 56.12 182 GLU A N 1
ATOM 1477 C CA . GLU A 1 182 ? -22.842 -8.385 -5.823 1.00 56.12 182 GLU A CA 1
ATOM 1478 C C . GLU A 1 182 ? -22.995 -9.924 -5.823 1.00 56.12 182 GLU A C 1
ATOM 1480 O O . GLU A 1 182 ? -23.639 -10.464 -4.929 1.00 56.12 182 GLU A O 1
ATOM 1485 N N . ASP A 1 183 ? -22.370 -10.636 -6.771 1.00 55.84 183 ASP A N 1
ATOM 1486 C CA . ASP A 1 183 ? -22.554 -12.082 -6.986 1.00 55.84 183 ASP A CA 1
ATOM 1487 C C . ASP A 1 183 ? -21.355 -12.962 -6.546 1.00 55.84 183 ASP A C 1
ATOM 1489 O O . ASP A 1 183 ? -21.285 -14.135 -6.920 1.00 55.84 183 ASP A O 1
ATOM 1493 N N . GLY A 1 184 ? -20.390 -12.432 -5.780 1.00 51.91 184 GLY A N 1
ATOM 1494 C CA . GLY A 1 184 ? -19.186 -13.167 -5.357 1.00 51.91 184 GLY A CA 1
ATOM 1495 C C . GLY A 1 184 ? -18.853 -13.027 -3.868 1.00 51.91 184 GLY A C 1
ATOM 1496 O O . GLY A 1 184 ? -19.110 -11.995 -3.263 1.00 51.91 184 GLY A O 1
ATOM 1497 N N . GLU A 1 185 ? -18.245 -14.063 -3.278 1.00 53.28 185 GLU A N 1
ATOM 1498 C CA . GLU A 1 185 ? -17.796 -14.070 -1.869 1.00 53.28 185 GLU A CA 1
ATOM 1499 C C . GLU A 1 185 ? -16.558 -13.178 -1.607 1.00 53.28 185 GLU A C 1
ATOM 1501 O O . GLU A 1 185 ? -16.196 -12.943 -0.455 1.00 53.28 185 GLU A O 1
ATOM 1506 N N . GLU A 1 186 ? -15.913 -12.646 -2.652 1.00 54.69 186 GLU A N 1
ATOM 1507 C CA . GLU A 1 186 ? -14.786 -11.708 -2.559 1.00 54.69 186 GLU A CA 1
ATOM 1508 C C . GLU A 1 186 ? -14.965 -10.568 -3.581 1.00 54.69 186 GLU A C 1
ATOM 1510 O O . GLU A 1 186 ? -15.414 -10.837 -4.693 1.00 54.69 186 GLU A O 1
ATOM 1515 N N . PRO A 1 187 ? -14.604 -9.304 -3.279 1.00 54.88 187 PRO A N 1
ATOM 1516 C CA . PRO A 1 187 ? -14.692 -8.209 -4.247 1.00 54.88 187 PRO A CA 1
ATOM 1517 C C . PRO A 1 187 ? -13.793 -8.478 -5.462 1.00 54.88 187 PRO A C 1
ATOM 1519 O O . PRO A 1 187 ? -12.574 -8.602 -5.342 1.00 54.88 187 PRO A O 1
ATOM 1522 N N . THR A 1 188 ? -14.393 -8.573 -6.648 1.00 64.44 188 THR A N 1
ATOM 1523 C CA . THR A 1 188 ? -13.737 -9.196 -7.807 1.00 64.44 188 THR A CA 1
ATOM 1524 C C . THR A 1 188 ? -13.137 -8.220 -8.820 1.00 64.44 188 THR A C 1
ATOM 1526 O O . THR A 1 188 ? -12.485 -8.685 -9.749 1.00 64.44 188 THR A O 1
ATOM 1529 N N . GLU A 1 189 ? -13.351 -6.899 -8.724 1.00 70.50 189 GLU A N 1
ATOM 1530 C CA . GLU A 1 189 ? -12.963 -5.978 -9.806 1.00 70.50 189 GLU A CA 1
ATOM 1531 C C . GLU A 1 189 ? -12.403 -4.633 -9.315 1.00 70.50 189 GLU A C 1
ATOM 1533 O O . GLU A 1 189 ? -13.009 -3.933 -8.503 1.00 70.50 189 GLU A O 1
ATOM 1538 N N . ILE A 1 190 ? -11.244 -4.224 -9.846 1.00 69.56 190 ILE A N 1
ATOM 1539 C CA . ILE A 1 190 ? -10.796 -2.826 -9.747 1.00 69.56 190 ILE A CA 1
ATOM 1540 C C . ILE A 1 190 ? -11.111 -2.112 -11.046 1.00 69.56 190 ILE A C 1
ATOM 1542 O O . ILE A 1 190 ? -10.714 -2.539 -12.133 1.00 69.56 190 ILE A O 1
ATOM 1546 N N . VAL A 1 191 ? -11.722 -0.944 -10.899 1.00 66.25 191 VAL A N 1
ATOM 1547 C CA . VAL A 1 191 ? -11.967 -0.012 -11.986 1.00 66.25 191 VAL A CA 1
ATOM 1548 C C . VAL A 1 191 ? -10.952 1.119 -11.901 1.00 66.25 191 VAL A C 1
ATOM 1550 O O . VAL A 1 191 ? -10.933 1.903 -10.951 1.00 66.25 191 VAL A O 1
ATOM 1553 N N . TYR A 1 192 ? -10.113 1.230 -12.924 1.00 70.25 192 TYR A N 1
ATOM 1554 C CA . TYR A 1 192 ? -9.270 2.396 -13.149 1.00 70.25 192 TYR A CA 1
ATOM 1555 C C . TYR A 1 192 ? -9.966 3.298 -14.158 1.00 70.25 192 TYR A C 1
ATOM 1557 O O . TYR A 1 192 ? -10.358 2.851 -15.233 1.00 70.25 192 TYR A O 1
ATOM 1565 N N . TYR A 1 193 ? -10.082 4.582 -13.856 1.00 62.91 193 TYR A N 1
ATOM 1566 C CA . TYR A 1 193 ? -10.529 5.579 -14.818 1.00 62.91 193 TYR A CA 1
ATOM 1567 C C . TYR A 1 193 ? -9.401 6.570 -15.077 1.00 62.91 193 TYR A C 1
ATOM 1569 O O . TYR A 1 193 ? -8.549 6.817 -14.233 1.00 62.91 193 TYR A O 1
ATOM 1577 N N . SER A 1 194 ? -9.342 7.138 -16.272 1.00 64.25 194 SER A N 1
ATOM 1578 C CA . SER A 1 194 ? -8.419 8.227 -16.557 1.00 64.25 194 SER A CA 1
ATOM 1579 C C . SER A 1 194 ? -9.129 9.268 -17.393 1.00 64.25 194 SER A C 1
ATOM 1581 O O . SER A 1 194 ? -9.446 9.048 -18.561 1.00 64.25 194 SER A O 1
ATOM 1583 N N . LEU A 1 195 ? -9.390 10.412 -16.762 1.00 62.25 195 LEU A N 1
ATOM 1584 C CA . LEU A 1 195 ? -10.031 11.547 -17.418 1.00 62.25 195 LEU A CA 1
ATOM 1585 C C . LEU A 1 195 ? -9.128 12.147 -18.505 1.00 62.25 195 LEU A C 1
ATOM 1587 O O . LEU A 1 195 ? -9.641 12.644 -19.500 1.00 62.25 195 LEU A O 1
ATOM 1591 N N . ASP A 1 196 ? -7.804 12.035 -18.357 1.00 58.81 196 ASP A N 1
ATOM 1592 C CA . ASP A 1 196 ? -6.831 12.593 -19.307 1.00 58.81 196 ASP A CA 1
ATOM 1593 C C . ASP A 1 196 ? -6.876 11.899 -20.672 1.00 58.81 196 ASP A C 1
ATOM 1595 O O . ASP A 1 196 ? -6.683 12.537 -21.704 1.00 58.81 196 ASP A O 1
ATOM 1599 N N . VAL A 1 197 ? -7.120 10.586 -20.682 1.00 64.88 197 VAL A N 1
ATOM 1600 C CA . VAL A 1 197 ? -7.194 9.777 -21.910 1.00 64.88 197 VAL A CA 1
ATOM 1601 C C . VAL A 1 197 ? -8.625 9.350 -22.252 1.00 64.88 197 VAL A C 1
ATOM 1603 O O . VAL A 1 197 ? -8.833 8.667 -23.252 1.00 64.88 197 VAL A O 1
ATOM 1606 N N . GLY A 1 198 ? -9.612 9.758 -21.446 1.00 62.59 198 GLY A N 1
ATOM 1607 C CA . GLY A 1 198 ? -11.027 9.453 -21.659 1.00 62.59 198 GLY A CA 1
ATOM 1608 C C . GLY A 1 198 ? -11.341 7.956 -21.650 1.00 62.59 198 GLY A C 1
ATOM 1609 O O . GLY A 1 198 ? -12.191 7.511 -22.418 1.00 62.59 198 GLY A O 1
ATOM 1610 N N . SER A 1 199 ? -10.642 7.166 -20.829 1.00 68.62 199 SER A N 1
ATOM 1611 C CA . SER A 1 199 ? -10.778 5.706 -20.817 1.00 68.62 199 SER A CA 1
ATOM 1612 C C . SER A 1 199 ? -11.007 5.136 -19.422 1.00 68.62 199 SER A C 1
ATOM 1614 O O . SER A 1 199 ? -10.530 5.664 -18.416 1.00 68.62 199 SER A O 1
ATOM 1616 N N . VAL A 1 200 ? -11.735 4.021 -19.389 1.00 70.62 200 VAL A N 1
ATOM 1617 C CA . VAL A 1 200 ? -11.976 3.200 -18.202 1.00 70.62 200 VAL A CA 1
ATOM 1618 C C . VAL A 1 200 ? -11.418 1.813 -18.480 1.00 70.62 200 VAL A C 1
ATOM 1620 O O . VAL A 1 200 ? -11.565 1.288 -19.584 1.00 70.62 200 VAL A O 1
ATOM 1623 N N . MET A 1 201 ? -10.751 1.241 -17.490 1.00 71.56 201 MET A N 1
ATOM 1624 C CA . MET A 1 201 ? -10.180 -0.089 -17.545 1.00 71.56 201 MET A CA 1
ATOM 1625 C C . MET A 1 201 ? -10.645 -0.877 -16.328 1.00 71.56 201 MET A C 1
ATOM 1627 O O . MET A 1 201 ? -10.523 -0.422 -15.192 1.00 71.56 201 MET A O 1
ATOM 1631 N N . PHE A 1 202 ? -11.136 -2.076 -16.598 1.00 74.62 202 PHE A N 1
ATOM 1632 C CA . PHE A 1 202 ? -11.587 -3.032 -15.605 1.00 74.62 202 PHE A CA 1
ATOM 1633 C C . PHE A 1 202 ? -10.507 -4.099 -15.466 1.00 74.62 202 PHE A C 1
ATOM 1635 O O . PHE A 1 202 ? -10.040 -4.638 -16.472 1.00 74.62 202 PHE A O 1
ATOM 1642 N N . ILE A 1 203 ? -10.079 -4.366 -14.238 1.00 70.62 203 ILE A N 1
ATOM 1643 C CA . ILE A 1 203 ? -9.256 -5.529 -13.925 1.00 70.62 203 ILE A CA 1
ATOM 1644 C C . ILE A 1 203 ? -10.106 -6.451 -13.067 1.00 70.62 203 ILE A C 1
ATOM 1646 O O . ILE A 1 203 ? -10.352 -6.145 -11.900 1.00 70.62 203 ILE A O 1
ATOM 1650 N N . ASP A 1 204 ? -10.543 -7.554 -13.666 1.00 69.19 204 ASP A N 1
ATOM 1651 C CA . ASP A 1 204 ? -11.201 -8.642 -12.956 1.00 69.19 204 ASP A CA 1
ATOM 1652 C C . ASP A 1 204 ? -10.134 -9.578 -12.373 1.00 69.19 204 ASP A C 1
ATOM 1654 O O . ASP A 1 204 ? -9.196 -9.987 -13.060 1.00 69.19 204 ASP A O 1
ATOM 1658 N N . PHE A 1 205 ? -10.251 -9.885 -11.085 1.00 62.66 205 PHE A N 1
ATOM 1659 C CA . PHE A 1 205 ? -9.332 -10.768 -10.370 1.00 62.66 205 PHE A CA 1
ATOM 1660 C C . PHE A 1 205 ? -9.830 -12.199 -10.217 1.00 62.66 205 PHE A C 1
ATOM 1662 O O . PHE A 1 205 ? -9.099 -13.032 -9.678 1.00 62.66 205 PHE A O 1
ATOM 1669 N N . THR A 1 206 ? -11.039 -12.493 -10.695 1.00 59.38 206 THR A N 1
ATOM 1670 C CA . THR A 1 206 ? -11.592 -13.854 -10.749 1.00 59.38 206 THR A CA 1
ATOM 1671 C C . THR A 1 206 ? -11.245 -14.585 -12.033 1.00 59.38 206 THR A C 1
ATOM 1673 O O . THR A 1 206 ? -11.172 -15.814 -12.032 1.00 59.38 206 THR A O 1
ATOM 1676 N N . SER A 1 207 ? -10.948 -13.858 -13.112 1.00 53.53 207 SER A N 1
ATOM 1677 C CA . SER A 1 207 ? -10.345 -14.437 -14.309 1.00 53.53 207 SER A CA 1
ATOM 1678 C C . SER A 1 207 ? -8.862 -14.678 -14.040 1.00 53.53 207 SER A C 1
ATOM 1680 O O . SER A 1 207 ? -8.009 -13.855 -14.367 1.00 53.53 207 SER A O 1
ATOM 1682 N N . GLY A 1 208 ? -8.558 -15.775 -13.352 1.00 42.53 208 GLY A N 1
ATOM 1683 C CA . GLY A 1 208 ? -7.192 -16.234 -13.132 1.00 42.53 208 GLY A CA 1
ATOM 1684 C C . GLY A 1 208 ? -6.549 -16.737 -14.424 1.00 42.53 208 GLY A C 1
ATOM 1685 O O . GLY A 1 208 ? -6.385 -17.943 -14.565 1.00 42.53 208 GLY A O 1
ATOM 1686 N N . GLU A 1 209 ? -6.177 -15.827 -15.327 1.00 39.03 209 GLU A N 1
ATOM 1687 C CA . GLU A 1 209 ? -5.254 -16.054 -16.455 1.00 39.03 209 GLU A CA 1
ATOM 1688 C C . GLU A 1 209 ? -4.351 -14.836 -16.693 1.00 39.03 209 GLU A C 1
ATOM 1690 O O . GLU A 1 209 ? -4.879 -13.708 -16.782 1.00 39.03 209 GLU A O 1
#